Protein AF-A0A1H7RZ64-F1 (afdb_monomer)

Sequence (216 aa):
MFDKVKSILGKRRPLNAMDYVRNHNLENCPFTKALFLRTAFLIDSSAVETEIQLPSFEGTQIKSFAETAAITVAFGITELSGRAIEQTIVYLPDAPVRSHFTLVGAYSLFVAAILTGHLRDDGINCDFNRIGREVAGQPFLVKPIDERVQYATAVLNTFKRLTETNHPKLVEWQGSLAKLVPAYVMQWTNQDQTLADLDMSQVFGSLLRSILKVSN

pLDDT: mean 77.56, std 18.98, range [25.47, 97.31]

Radius of gyration: 17.3 Å; Cα contacts (8 Å, |Δi|>4): 221; chains: 1; bounding box: 45×42×48 Å

Mean predicted aligned error: 8.72 Å

Secondary structure (DSSP, 8-state):
-HHHHHHHHTTS--HHHHHHHHHTTGGG-HHHHHHHHHHHHHHHHHTTT----PPP-SS--HHHHHHHHHHHHHHHHHHHHHHHTT------TTSPPPHHHHHHHHHHHHHHHHHHHHHHHTT----HHHHHHHHHHGGGTTS-HHHHHHHHHHHHHHHHHHHS---HHHHHHHHHHHHHHHHHHHGGG-S-HHHHT---HHHHHHHHHHHHHHT-

Nearest PDB structures (foldseek):
  8xma-assembly1_B  TM=1.923E-01  e=6.131E+00  Homo sapiens

Foldseek 3Di:
DVVVVVVVVVPDDLCLLVVVCVVPVCVLQLLLNLLSVVLSVLVVVCVVPDPDDDDDSPPDDSQVSLLSSLLSLLVVLLCLLCVLQVNRLQDDQPDDDDPLNLVSLLSSLLLSVLSQVSCVVSVRNYDSVVSLLSSLLVSPVSYDPVVSVVSSVSSVVVNVVLVPDPDPLSVVLSVVSNVLSSLVSSLSVDPDVVSVPDDCSNVSNVSSVSSSVVVD

Solvent-accessible surface area (backbone atoms only — not comparable to full-atom values): 11955 Å² total; per-residue (Å²): 117,71,65,58,55,56,56,51,66,72,70,63,76,62,59,66,50,57,48,46,46,67,74,62,70,39,82,84,17,63,62,54,47,18,37,44,53,50,28,47,51,54,49,63,60,40,64,76,77,43,94,73,86,70,83,78,81,78,88,64,54,69,48,62,51,51,41,51,27,36,39,51,44,18,48,49,53,44,47,39,16,22,54,60,63,77,42,63,58,77,58,57,68,86,56,83,85,54,78,65,54,30,51,53,28,21,52,26,44,54,46,31,50,48,47,50,52,53,29,39,75,51,69,42,80,56,63,61,72,62,40,46,56,52,45,27,28,57,67,37,68,70,41,58,70,71,58,23,52,52,49,21,50,49,7,51,54,44,32,52,56,62,72,72,51,84,51,66,72,58,50,52,47,54,58,48,48,64,52,47,54,56,49,62,35,42,25,79,68,47,86,51,64,71,63,46,67,54,77,55,39,59,57,46,9,53,52,51,54,53,54,59,60,76,76,108

Structure (mmCIF, N/CA/C/O backbone):
data_AF-A0A1H7RZ64-F1
#
_entry.id   AF-A0A1H7RZ64-F1
#
loop_
_atom_site.group_PDB
_atom_site.id
_atom_site.type_symbol
_atom_site.label_atom_id
_atom_site.label_alt_id
_atom_site.label_comp_id
_atom_site.label_asym_id
_atom_site.label_entity_id
_atom_site.label_seq_id
_atom_site.pdbx_PDB_ins_code
_atom_site.Cartn_x
_atom_site.Cartn_y
_atom_site.Cartn_z
_atom_site.occupancy
_atom_site.B_iso_or_equiv
_atom_site.auth_seq_id
_atom_site.auth_comp_id
_atom_site.auth_asym_id
_atom_site.auth_atom_id
_atom_site.pdbx_PDB_model_num
ATOM 1 N N . MET A 1 1 ? -23.264 -23.948 2.306 1.00 32.19 1 MET A N 1
ATOM 2 C CA . MET A 1 1 ? -21.829 -23.814 1.938 1.00 32.19 1 MET A CA 1
ATOM 3 C C . MET A 1 1 ? -21.199 -22.571 2.577 1.00 32.19 1 MET A C 1
ATOM 5 O O . MET A 1 1 ? -20.078 -22.673 3.054 1.00 32.19 1 MET A O 1
ATOM 9 N N . PHE A 1 2 ? -21.945 -21.465 2.720 1.00 25.47 2 PHE A N 1
ATOM 10 C CA . PHE A 1 2 ? -21.545 -20.272 3.489 1.00 25.47 2 PHE A CA 1
ATOM 11 C C . PHE A 1 2 ? -21.407 -20.492 5.014 1.00 25.47 2 PHE A C 1
ATOM 13 O O . PHE A 1 2 ? -20.543 -19.883 5.642 1.00 25.47 2 PHE A O 1
ATOM 20 N N . ASP A 1 3 ? -22.145 -21.437 5.607 1.00 27.20 3 ASP A N 1
ATOM 21 C CA . ASP A 1 3 ? -22.030 -21.733 7.050 1.00 27.20 3 ASP A CA 1
ATOM 22 C C . ASP A 1 3 ? -20.722 -22.435 7.445 1.00 27.20 3 ASP A C 1
ATOM 24 O O . ASP A 1 3 ? -20.264 -22.310 8.580 1.00 27.20 3 ASP A O 1
ATOM 28 N N . LYS A 1 4 ? -20.059 -23.116 6.498 1.00 28.00 4 LYS A N 1
ATOM 29 C CA . LYS A 1 4 ? -18.734 -23.718 6.729 1.00 28.00 4 LYS A CA 1
ATOM 30 C C . LYS A 1 4 ? -17.623 -22.667 6.772 1.00 28.00 4 LYS A C 1
ATOM 32 O O . LYS A 1 4 ? -16.657 -22.853 7.504 1.00 28.00 4 LYS A O 1
ATOM 37 N N . VAL A 1 5 ? -17.774 -21.550 6.056 1.00 32.41 5 VAL A N 1
ATOM 38 C CA . VAL A 1 5 ? -16.810 -20.437 6.098 1.00 32.41 5 VAL A CA 1
ATOM 39 C C . VAL A 1 5 ? -16.928 -19.698 7.435 1.00 32.41 5 VAL A C 1
ATOM 41 O O . VAL A 1 5 ? -15.920 -19.504 8.110 1.00 32.41 5 VAL A O 1
ATOM 44 N N . LYS A 1 6 ? -18.153 -19.429 7.916 1.00 30.52 6 LYS A N 1
ATOM 45 C CA . LYS A 1 6 ? -18.379 -18.881 9.270 1.00 30.52 6 LYS A CA 1
ATOM 46 C C . LYS A 1 6 ? -17.892 -19.814 10.390 1.00 30.52 6 LYS A C 1
ATOM 48 O O . LYS A 1 6 ? -17.342 -19.329 11.375 1.00 30.52 6 LYS A O 1
ATOM 53 N N . SER A 1 7 ? -18.019 -21.141 10.251 1.00 31.31 7 SER A N 1
ATOM 54 C CA . SER A 1 7 ? -17.545 -22.078 11.287 1.00 31.31 7 SER A CA 1
ATOM 55 C C . SER A 1 7 ? -16.021 -22.246 11.328 1.00 31.31 7 SER A C 1
ATOM 57 O O . SER A 1 7 ? -15.483 -22.614 12.371 1.00 31.31 7 SER A O 1
ATOM 59 N N . ILE A 1 8 ? -15.326 -22.003 10.210 1.00 33.12 8 ILE A N 1
ATOM 60 C CA . ILE A 1 8 ? -13.855 -22.013 10.144 1.00 33.12 8 ILE A CA 1
ATOM 61 C C . ILE A 1 8 ? -13.292 -20.691 10.693 1.00 33.12 8 ILE A C 1
ATOM 63 O O . ILE A 1 8 ? -12.366 -20.722 11.504 1.00 33.12 8 ILE A O 1
ATOM 67 N N . LEU A 1 9 ? -13.925 -19.555 10.375 1.00 35.75 9 LEU A N 1
ATOM 68 C CA . LEU A 1 9 ? -13.594 -18.241 10.950 1.00 35.75 9 LEU A CA 1
ATOM 69 C C . LEU A 1 9 ? -13.869 -18.162 12.465 1.00 35.75 9 LEU A C 1
ATOM 71 O O . LEU A 1 9 ? -13.202 -17.425 13.181 1.00 35.75 9 LEU A O 1
ATOM 75 N N . GLY A 1 10 ? -14.796 -18.974 12.986 1.00 29.33 10 GLY A N 1
ATOM 76 C CA . GLY A 1 10 ? -15.071 -19.082 14.422 1.00 29.33 10 GLY A CA 1
ATOM 77 C C . GLY A 1 10 ? -14.046 -19.882 15.242 1.00 29.33 10 GLY A C 1
ATOM 78 O O . GLY A 1 10 ? -14.200 -19.967 16.461 1.00 29.33 10 GLY A O 1
ATOM 79 N N . LYS A 1 11 ? -13.026 -20.504 14.624 1.00 34.47 11 LYS A N 1
ATOM 80 C CA . LYS A 1 11 ? -12.118 -21.441 15.326 1.00 34.47 11 LYS A CA 1
ATOM 81 C C . LYS A 1 11 ? -10.618 -21.232 15.125 1.00 34.47 11 LYS A C 1
ATOM 83 O O . LYS A 1 11 ? -9.842 -21.924 15.780 1.00 34.47 11 LYS A O 1
ATOM 88 N N . ARG A 1 12 ? -10.179 -20.277 14.309 1.00 36.62 12 ARG A N 1
ATOM 89 C CA . ARG A 1 12 ? -8.766 -19.872 14.259 1.00 36.62 12 ARG A CA 1
ATOM 90 C C . ARG A 1 12 ? -8.688 -18.410 14.646 1.00 36.62 12 ARG A C 1
ATOM 92 O O . ARG A 1 12 ? -9.029 -17.530 13.871 1.00 36.62 12 ARG A O 1
ATOM 99 N N . ARG A 1 13 ? -8.383 -18.178 15.922 1.00 38.31 13 ARG A N 1
ATOM 100 C CA . ARG A 1 13 ? -8.272 -16.827 16.458 1.00 38.31 13 ARG A CA 1
ATOM 101 C C . ARG A 1 13 ? -6.983 -16.190 15.926 1.00 38.31 13 ARG A C 1
ATO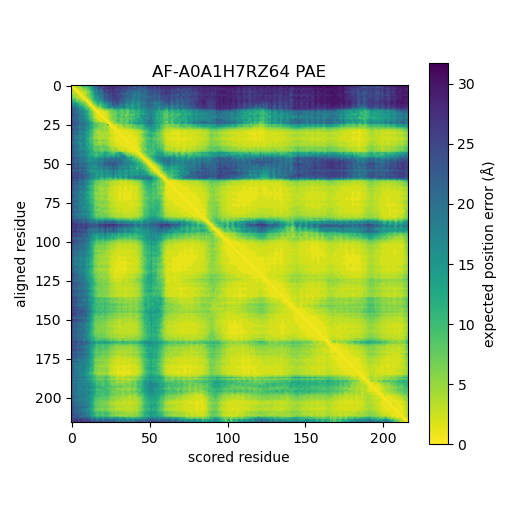M 103 O O . ARG A 1 13 ? -5.931 -16.805 16.111 1.00 38.31 13 ARG A O 1
ATOM 110 N N . PRO A 1 14 ? -7.023 -14.937 15.455 1.00 44.62 14 PRO A N 1
ATOM 111 C CA . PRO A 1 14 ? -5.853 -14.073 15.450 1.00 44.62 14 PRO A CA 1
ATOM 112 C C . PRO A 1 14 ? -5.592 -13.663 16.908 1.00 44.62 14 PRO A C 1
ATOM 114 O O . PRO A 1 14 ? -5.923 -12.554 17.325 1.00 44.62 14 PRO A O 1
ATOM 117 N N . LEU A 1 15 ? -5.119 -14.606 17.735 1.00 45.75 15 LEU A N 1
ATOM 118 C CA . LEU A 1 15 ? -4.911 -14.373 19.171 1.00 45.75 15 LEU A CA 1
ATOM 119 C C . LEU A 1 15 ? -3.934 -13.208 19.382 1.00 45.75 15 LEU A C 1
ATOM 121 O O . LEU A 1 15 ? -4.185 -12.365 20.224 1.00 45.75 15 LEU A O 1
ATOM 125 N N . ASN A 1 16 ? -2.906 -13.045 18.546 1.00 54.25 16 ASN A N 1
ATOM 126 C CA . ASN A 1 16 ? -1.933 -11.966 18.736 1.00 54.25 16 ASN A CA 1
ATOM 127 C C . ASN A 1 16 ? -2.496 -10.553 18.478 1.00 54.25 16 ASN A C 1
ATOM 129 O O . ASN A 1 16 ? -2.332 -9.691 19.329 1.00 54.25 16 ASN A O 1
ATOM 133 N N . ALA A 1 17 ? -3.184 -10.289 17.364 1.00 52.12 17 ALA A N 1
ATOM 134 C CA . ALA A 1 17 ? -3.597 -8.938 16.986 1.00 52.12 17 ALA A CA 1
ATOM 135 C C . ALA A 1 17 ? -4.836 -8.477 17.758 1.00 52.12 17 ALA A C 1
ATOM 137 O O . ALA A 1 17 ? -4.892 -7.329 18.191 1.00 52.12 17 ALA A O 1
ATOM 138 N N . MET A 1 18 ? -5.813 -9.364 17.983 1.00 56.28 18 MET A N 1
ATOM 139 C CA . MET A 1 18 ? -6.989 -9.039 18.800 1.00 56.28 18 MET A CA 1
ATOM 140 C C . MET A 1 18 ? -6.622 -8.834 20.269 1.00 56.28 18 MET A C 1
ATOM 142 O O . MET A 1 18 ? -7.151 -7.914 20.896 1.00 56.28 18 MET A O 1
ATOM 146 N N . ASP A 1 19 ? -5.711 -9.645 20.813 1.00 57.34 19 ASP A N 1
ATOM 147 C CA . ASP A 1 19 ? -5.241 -9.446 22.182 1.00 57.34 19 ASP A CA 1
ATOM 148 C C . ASP A 1 19 ? -4.329 -8.214 22.264 1.00 57.34 19 ASP A C 1
ATOM 150 O O . ASP A 1 19 ? -4.451 -7.444 23.209 1.00 57.34 19 ASP A O 1
ATOM 154 N N . TYR A 1 20 ? -3.518 -7.914 21.240 1.00 60.34 20 TYR A N 1
ATOM 155 C CA . TYR A 1 20 ? -2.751 -6.663 21.175 1.00 60.34 20 TYR A CA 1
ATOM 156 C C . TYR A 1 20 ? -3.661 -5.426 21.143 1.00 60.34 20 TYR A C 1
ATOM 158 O O . TYR A 1 20 ? -3.429 -4.489 21.904 1.00 60.34 20 TYR A O 1
ATOM 166 N N . VAL A 1 21 ? -4.728 -5.442 20.332 1.00 59.28 21 VAL A N 1
ATOM 167 C CA . VAL A 1 21 ? -5.752 -4.379 20.274 1.00 59.28 21 VAL A CA 1
ATOM 168 C C . VAL A 1 21 ? -6.399 -4.166 21.644 1.00 59.28 21 VAL A C 1
ATOM 170 O O . VAL A 1 21 ? -6.568 -3.022 22.064 1.00 59.28 21 VAL A O 1
ATOM 173 N N . ARG A 1 22 ? -6.740 -5.253 22.351 1.00 60.47 22 ARG A N 1
ATOM 174 C CA . ARG A 1 22 ? -7.308 -5.195 23.710 1.00 60.47 22 ARG A CA 1
ATOM 175 C C . ARG A 1 22 ? -6.301 -4.685 24.742 1.00 60.47 22 ARG A C 1
ATOM 177 O O . ARG A 1 22 ? -6.680 -3.924 25.623 1.00 60.47 22 ARG A O 1
ATOM 184 N N . ASN A 1 23 ? -5.031 -5.060 24.609 1.00 61.25 23 ASN A N 1
ATOM 185 C CA . ASN A 1 23 ? -3.975 -4.727 25.566 1.00 61.25 23 ASN A CA 1
ATOM 186 C C . ASN A 1 23 ? -3.410 -3.302 25.399 1.00 61.25 23 ASN A C 1
ATOM 188 O O . ASN A 1 23 ? -2.768 -2.809 26.320 1.00 61.25 23 ASN A O 1
ATOM 192 N N . HIS A 1 24 ? -3.641 -2.632 24.261 1.00 64.69 24 HIS A N 1
ATOM 193 C CA . HIS A 1 24 ? -3.055 -1.315 23.944 1.00 64.69 24 HIS A CA 1
ATOM 194 C C . HIS A 1 24 ? -4.067 -0.156 23.882 1.00 64.69 24 HIS A C 1
ATOM 196 O O . HIS A 1 24 ? -3.735 0.908 23.368 1.00 64.69 24 HIS A O 1
ATOM 202 N N . ASN A 1 25 ? -5.283 -0.335 24.415 1.00 64.12 25 ASN A N 1
ATOM 203 C CA . ASN A 1 25 ? -6.321 0.704 24.516 1.00 64.12 25 ASN A CA 1
ATOM 204 C C . ASN A 1 25 ? -6.552 1.500 23.207 1.00 64.12 25 ASN A C 1
ATOM 206 O O . ASN A 1 25 ? -6.596 2.729 23.199 1.00 64.12 25 ASN A O 1
ATOM 210 N N . LEU A 1 26 ? -6.701 0.792 22.080 1.00 73.50 26 LEU A N 1
ATOM 211 C CA . LEU A 1 26 ? -6.914 1.387 20.748 1.00 73.50 26 LEU A CA 1
ATOM 212 C C . LEU A 1 26 ? -8.357 1.872 20.512 1.00 73.50 26 LEU A C 1
ATOM 214 O O . LEU A 1 26 ? -8.788 1.999 19.368 1.00 73.50 26 LEU A O 1
ATOM 218 N N . GLU A 1 27 ? -9.138 2.104 21.569 1.00 72.06 27 GLU A N 1
ATOM 219 C CA . GLU A 1 27 ? -10.543 2.525 21.456 1.00 72.06 27 GLU A CA 1
ATOM 220 C C . GLU A 1 27 ? -10.681 3.879 20.752 1.00 72.06 27 GLU A C 1
ATOM 222 O O . GLU A 1 27 ? -11.617 4.078 19.980 1.00 72.06 27 GLU A O 1
ATOM 227 N N . ASN A 1 28 ? -9.692 4.755 20.938 1.00 81.62 28 ASN A N 1
ATOM 228 C CA . ASN A 1 28 ? -9.619 6.068 20.299 1.00 81.62 28 ASN A CA 1
ATOM 229 C C . ASN A 1 28 ? -8.801 6.073 18.993 1.00 81.62 28 ASN A C 1
ATOM 231 O O . ASN A 1 28 ? -8.593 7.138 18.421 1.00 81.62 28 ASN A O 1
ATOM 235 N N . CYS A 1 29 ? -8.348 4.907 18.519 1.00 87.88 29 CYS A N 1
ATOM 236 C CA . CYS A 1 29 ? -7.536 4.756 17.305 1.00 87.88 29 CYS A CA 1
ATOM 237 C C . CYS A 1 29 ? -8.240 3.805 16.315 1.00 87.88 29 CYS A C 1
ATOM 239 O O . CYS A 1 29 ? -7.788 2.668 16.103 1.00 87.88 29 CYS A O 1
ATOM 241 N N . PRO A 1 30 ? -9.401 4.205 15.759 1.00 89.06 30 PRO A N 1
ATOM 242 C CA . PRO A 1 30 ? -10.248 3.314 14.972 1.00 89.06 30 PRO A CA 1
ATOM 243 C C . PRO A 1 30 ? -9.560 2.822 13.696 1.00 89.06 30 PRO A C 1
ATOM 245 O O . PRO A 1 30 ? -9.723 1.653 13.336 1.00 89.06 30 PRO A O 1
ATOM 248 N N . PHE A 1 31 ? -8.755 3.665 13.042 1.00 92.56 31 PHE A N 1
ATOM 249 C CA . PHE A 1 31 ? -8.042 3.279 11.829 1.00 92.56 31 PHE A CA 1
ATOM 250 C C . PHE A 1 31 ? -6.924 2.282 12.129 1.00 92.56 31 PHE A C 1
ATOM 252 O O . PHE A 1 31 ? -6.812 1.251 11.470 1.00 92.56 31 PHE A O 1
ATOM 259 N N . THR A 1 32 ? -6.131 2.547 13.163 1.00 90.62 32 THR A N 1
ATOM 260 C CA . THR A 1 32 ? -5.043 1.685 13.638 1.00 90.62 32 THR A CA 1
ATOM 261 C C . THR A 1 32 ? -5.585 0.313 14.009 1.00 90.62 32 THR A C 1
ATOM 263 O O . THR A 1 32 ? -5.058 -0.710 13.571 1.00 90.62 32 THR A O 1
ATOM 266 N N . LYS A 1 33 ? -6.702 0.277 14.745 1.00 86.94 33 LYS A N 1
ATOM 267 C CA . LYS A 1 33 ? -7.412 -0.961 15.063 1.00 86.94 33 LYS A CA 1
ATOM 268 C C . LYS A 1 33 ? -7.820 -1.706 13.791 1.00 86.94 33 LYS A C 1
ATOM 270 O O . LYS A 1 33 ? -7.501 -2.885 13.661 1.00 86.94 33 LYS A O 1
ATOM 275 N N . ALA A 1 34 ? -8.485 -1.041 12.848 1.00 88.88 34 ALA A N 1
ATOM 276 C CA . ALA A 1 34 ? -8.902 -1.663 11.592 1.00 88.88 34 ALA A CA 1
ATOM 277 C C . ALA A 1 34 ? -7.710 -2.199 10.780 1.00 88.88 34 ALA A C 1
ATOM 279 O O . ALA A 1 34 ? -7.756 -3.321 10.272 1.00 88.88 34 ALA A O 1
ATOM 280 N N . LEU A 1 35 ? -6.608 -1.447 10.729 1.00 90.88 35 LEU A N 1
ATOM 281 C CA . LEU A 1 35 ? -5.373 -1.833 10.053 1.00 90.88 35 LEU A CA 1
ATOM 282 C C . LEU A 1 35 ? -4.754 -3.092 10.667 1.00 90.88 35 LEU A C 1
ATOM 284 O O . LEU A 1 35 ? -4.319 -3.986 9.938 1.00 90.88 35 LEU A O 1
ATOM 288 N N . PHE A 1 36 ? -4.732 -3.188 11.997 1.00 86.88 36 PHE A N 1
ATOM 289 C CA . PHE A 1 36 ? -4.165 -4.336 12.708 1.00 86.88 36 PHE A CA 1
ATOM 290 C C . PHE A 1 36 ? -4.979 -5.601 12.439 1.00 86.88 36 PHE A C 1
ATOM 292 O O . PHE A 1 36 ? -4.414 -6.656 12.153 1.00 86.88 36 PHE A O 1
ATOM 299 N N . LEU A 1 37 ? -6.308 -5.482 12.456 1.00 81.94 37 LEU A N 1
ATOM 300 C CA . LEU A 1 37 ? -7.200 -6.590 12.129 1.00 81.94 37 LEU A CA 1
ATOM 301 C C . LEU A 1 37 ? -7.046 -7.026 10.669 1.00 81.94 37 LEU A C 1
ATOM 303 O O . LEU A 1 37 ? -6.923 -8.219 10.394 1.00 81.94 37 LEU A O 1
ATOM 307 N N . ARG A 1 38 ? -6.963 -6.066 9.740 1.00 84.12 38 ARG A N 1
ATOM 308 C CA . ARG A 1 38 ? -6.738 -6.353 8.317 1.00 84.12 38 ARG A CA 1
ATOM 309 C C . ARG A 1 38 ? -5.409 -7.069 8.089 1.00 84.12 38 ARG A C 1
ATOM 311 O O . ARG A 1 38 ? -5.345 -8.011 7.306 1.00 84.12 38 ARG A O 1
ATOM 318 N N . THR A 1 39 ? -4.365 -6.635 8.788 1.00 83.19 39 THR A N 1
ATOM 319 C CA . THR A 1 39 ? -3.034 -7.247 8.730 1.00 83.19 39 THR A CA 1
ATOM 320 C C . THR A 1 39 ? -3.086 -8.704 9.178 1.00 83.19 39 THR A C 1
ATOM 322 O O . THR A 1 39 ? -2.584 -9.568 8.467 1.00 83.19 39 THR A O 1
ATOM 325 N N . ALA A 1 40 ? -3.746 -8.989 10.305 1.00 75.38 40 ALA A N 1
ATOM 326 C CA . ALA A 1 40 ? -3.895 -10.351 10.816 1.00 75.38 40 ALA A CA 1
ATOM 327 C C . ALA A 1 40 ? -4.611 -11.278 9.820 1.00 75.38 40 ALA A C 1
ATOM 329 O O . ALA A 1 40 ? -4.184 -12.409 9.614 1.00 75.38 40 ALA A O 1
ATOM 330 N N . PHE A 1 41 ? -5.647 -10.785 9.140 1.00 73.81 41 PHE A N 1
ATOM 331 C CA . PHE A 1 41 ? -6.343 -11.565 8.117 1.00 73.81 41 PHE A CA 1
ATOM 332 C C . PHE A 1 41 ? -5.489 -11.876 6.894 1.00 73.81 41 PHE A C 1
ATOM 334 O O . PHE A 1 41 ? -5.486 -13.008 6.419 1.00 73.81 41 PHE A O 1
ATOM 341 N N . LEU A 1 42 ? -4.773 -10.871 6.377 1.00 73.31 42 LEU A N 1
ATOM 342 C CA . LEU A 1 42 ? -3.891 -11.059 5.225 1.00 73.31 42 LEU A CA 1
ATOM 343 C C . LEU A 1 42 ? -2.818 -12.107 5.537 1.00 73.31 42 LEU A C 1
ATOM 345 O O . LEU A 1 42 ? -2.572 -12.990 4.721 1.00 73.31 42 LEU A O 1
ATOM 349 N N . ILE A 1 43 ? -2.265 -12.057 6.747 1.00 67.62 43 ILE A N 1
ATOM 350 C CA . ILE A 1 43 ? -1.319 -13.038 7.281 1.00 67.62 43 ILE A CA 1
ATOM 351 C C . ILE A 1 43 ? -1.924 -14.446 7.341 1.00 67.62 43 ILE A C 1
ATOM 353 O O . ILE A 1 43 ? -1.326 -15.394 6.836 1.00 67.62 43 ILE A O 1
ATOM 357 N N . ASP A 1 44 ? -3.116 -14.593 7.923 1.00 62.41 44 ASP A N 1
ATOM 358 C CA . ASP A 1 44 ? -3.773 -15.899 8.035 1.00 62.41 44 ASP A CA 1
ATOM 359 C C . ASP A 1 44 ? -4.108 -16.482 6.654 1.00 62.41 44 ASP A C 1
ATOM 361 O O . ASP A 1 44 ? -4.052 -17.698 6.464 1.00 62.41 44 ASP A O 1
ATOM 365 N N . SER A 1 45 ? -4.430 -15.625 5.677 1.00 56.78 45 SER A N 1
ATOM 366 C CA . SER A 1 45 ? -4.691 -16.042 4.298 1.00 56.78 45 SER A CA 1
ATOM 367 C C . SER A 1 45 ? -3.422 -16.431 3.532 1.00 56.78 45 SER A C 1
ATOM 369 O O . SER A 1 45 ? -3.454 -17.396 2.773 1.00 56.78 45 SER A O 1
ATOM 371 N N . SER A 1 46 ? -2.295 -15.743 3.757 1.00 54.09 46 SER A N 1
ATOM 372 C CA . SER A 1 46 ? -1.033 -16.011 3.056 1.00 54.09 46 SER A CA 1
ATOM 373 C C . SER A 1 46 ? -0.264 -17.195 3.636 1.00 54.09 46 SER A C 1
ATOM 375 O O . SER A 1 46 ? 0.366 -17.919 2.872 1.00 54.09 46 SER A O 1
ATOM 377 N N . ALA A 1 47 ? -0.381 -17.470 4.941 1.00 49.22 47 ALA A N 1
ATOM 378 C CA . ALA A 1 47 ? 0.196 -18.655 5.585 1.00 49.22 47 ALA A CA 1
ATOM 379 C C . ALA A 1 47 ? -0.374 -19.983 5.043 1.00 49.22 47 ALA A C 1
ATOM 381 O O . ALA A 1 47 ? 0.215 -21.044 5.244 1.00 49.22 47 ALA A O 1
ATOM 382 N N . VAL A 1 48 ? -1.518 -19.936 4.349 1.00 41.22 48 VAL A N 1
ATOM 383 C CA . VAL A 1 48 ? -2.091 -21.082 3.626 1.00 41.22 48 VAL A CA 1
ATOM 384 C C . VAL A 1 48 ? -1.435 -21.275 2.248 1.00 41.22 48 VAL A C 1
ATOM 386 O O . VAL A 1 48 ? -1.470 -22.383 1.720 1.00 41.22 48 VAL A O 1
ATOM 389 N N . GLU A 1 49 ? -0.804 -20.241 1.679 1.00 37.25 49 GLU A N 1
ATOM 390 C CA . GLU A 1 49 ? -0.252 -20.249 0.313 1.00 37.25 49 GLU A CA 1
ATOM 391 C C . GLU A 1 49 ? 1.288 -20.147 0.253 1.00 37.25 49 GLU A C 1
ATOM 393 O O . GLU A 1 49 ? 1.881 -20.635 -0.705 1.00 37.25 49 GLU A O 1
ATOM 398 N N . THR A 1 50 ? 1.965 -19.572 1.257 1.00 35.59 50 THR A N 1
ATOM 399 C CA . THR A 1 50 ? 3.436 -19.424 1.305 1.00 35.59 50 THR A CA 1
ATOM 400 C C . THR A 1 50 ? 3.956 -19.306 2.745 1.00 35.59 50 THR A C 1
ATOM 402 O O . THR A 1 50 ? 3.353 -18.629 3.575 1.00 35.59 50 THR A O 1
ATOM 405 N N . GLU A 1 51 ? 5.105 -19.927 3.047 1.00 32.81 51 GLU A N 1
ATOM 406 C CA . GLU A 1 51 ? 5.835 -19.782 4.323 1.00 32.81 51 GLU A CA 1
ATOM 407 C C . GLU A 1 51 ? 6.473 -18.383 4.451 1.00 32.81 51 GLU A C 1
ATOM 409 O O . GLU A 1 51 ? 7.693 -18.218 4.458 1.00 32.81 51 GLU A O 1
ATOM 414 N N . ILE A 1 52 ? 5.657 -17.335 4.529 1.00 37.25 52 ILE A N 1
ATOM 415 C CA . ILE A 1 52 ? 6.145 -15.994 4.850 1.00 37.25 52 ILE A CA 1
ATOM 416 C C . ILE A 1 52 ? 6.406 -15.955 6.360 1.00 37.25 52 ILE A C 1
ATOM 418 O O . ILE A 1 52 ? 5.474 -15.921 7.163 1.00 37.25 52 ILE A O 1
ATOM 422 N N . GLN A 1 53 ? 7.683 -15.975 6.760 1.00 34.97 53 GLN A N 1
ATOM 423 C CA . GLN A 1 53 ? 8.071 -15.734 8.151 1.00 34.97 53 GLN A CA 1
ATOM 424 C C . GLN A 1 53 ? 7.708 -14.302 8.542 1.00 34.97 53 GLN A C 1
ATOM 426 O O . GLN A 1 53 ? 8.255 -13.332 8.018 1.00 34.97 53 GLN A O 1
ATOM 431 N N . LEU A 1 54 ? 6.783 -14.183 9.487 1.00 42.41 54 LEU A N 1
ATOM 432 C CA . LEU A 1 54 ? 6.375 -12.908 10.053 1.00 42.41 54 LEU A CA 1
ATOM 433 C C . LEU A 1 54 ? 7.151 -12.627 11.338 1.00 42.41 54 LEU A C 1
ATOM 435 O O . LEU A 1 54 ? 7.494 -13.561 12.069 1.00 42.41 54 LEU A O 1
ATOM 439 N N . PRO A 1 55 ? 7.417 -11.347 11.642 1.00 41.41 55 PRO A N 1
ATOM 440 C CA . PRO A 1 55 ? 8.029 -10.979 12.906 1.00 41.41 55 PRO A CA 1
ATOM 441 C C . PRO A 1 55 ? 7.138 -11.415 14.078 1.00 41.41 55 PRO A C 1
ATOM 443 O O . PRO A 1 55 ? 5.923 -11.223 14.062 1.00 41.41 55 PRO A O 1
ATOM 446 N N . SER A 1 56 ? 7.766 -12.003 15.100 1.00 41.44 56 SER A N 1
ATOM 447 C CA . SER A 1 56 ? 7.115 -12.337 16.369 1.00 41.44 56 SER A CA 1
ATOM 448 C C . SER A 1 56 ? 6.515 -11.082 17.014 1.00 41.44 56 SER A C 1
ATOM 450 O O . SER A 1 56 ? 7.153 -10.031 17.082 1.00 41.44 56 SER A O 1
ATOM 452 N N . PHE A 1 57 ? 5.278 -11.216 17.491 1.00 50.34 57 PHE A N 1
ATOM 453 C CA . PHE A 1 57 ? 4.451 -10.141 18.047 1.00 50.34 57 PHE A CA 1
ATOM 454 C C . PHE A 1 57 ? 4.691 -9.877 19.542 1.00 50.34 57 PHE A C 1
ATOM 456 O O . PHE A 1 57 ? 4.036 -9.019 20.136 1.00 50.34 57 PHE A O 1
ATOM 463 N N . GLU A 1 58 ? 5.605 -10.610 20.177 1.00 44.72 58 GLU A N 1
ATOM 464 C CA . GLU A 1 58 ? 5.910 -10.436 21.595 1.00 44.72 58 GLU A CA 1
ATOM 465 C C . GLU A 1 58 ? 6.879 -9.261 21.807 1.00 44.72 58 GLU A C 1
ATOM 467 O O . GLU A 1 58 ? 7.993 -9.243 21.289 1.00 44.72 58 GLU A O 1
ATOM 472 N N . GLY A 1 59 ? 6.449 -8.257 22.580 1.00 48.53 59 GLY A N 1
ATOM 473 C CA . GLY A 1 59 ? 7.313 -7.168 23.059 1.00 48.53 59 GLY A CA 1
ATOM 474 C C . GLY A 1 59 ? 7.549 -6.001 22.092 1.00 48.53 59 GLY A C 1
ATOM 475 O O . GLY A 1 59 ? 8.347 -5.114 22.397 1.00 48.53 59 GLY A O 1
ATOM 476 N N . THR A 1 60 ? 6.870 -5.946 20.943 1.00 57.03 60 THR A N 1
ATOM 477 C CA . THR A 1 60 ? 7.027 -4.842 19.983 1.00 57.03 60 THR A CA 1
ATOM 478 C C . THR A 1 60 ? 6.218 -3.609 20.399 1.00 57.03 60 THR A C 1
ATOM 480 O O . THR A 1 60 ? 5.028 -3.697 20.701 1.00 57.03 60 THR A O 1
ATOM 483 N N . GLN A 1 61 ? 6.854 -2.431 20.383 1.00 76.44 61 GLN A N 1
ATOM 484 C CA . GLN A 1 61 ? 6.173 -1.144 20.577 1.00 76.44 61 GLN A CA 1
ATOM 485 C C . GLN A 1 61 ? 5.099 -0.939 19.493 1.00 76.44 61 GLN A C 1
ATOM 487 O O . GLN A 1 61 ? 5.343 -1.257 18.327 1.00 76.44 61 GLN A O 1
ATOM 492 N N . ILE A 1 62 ? 3.959 -0.336 19.857 1.00 81.75 62 ILE A N 1
ATOM 493 C CA . ILE A 1 62 ? 2.804 -0.065 18.971 1.00 81.75 62 ILE A CA 1
ATOM 494 C C . ILE A 1 62 ? 3.199 0.529 17.618 1.00 81.75 62 ILE A C 1
ATOM 496 O O . ILE A 1 62 ? 2.663 0.146 16.582 1.00 81.75 62 ILE A O 1
ATOM 500 N N . LYS A 1 63 ? 4.201 1.411 17.619 1.00 86.25 63 LYS A N 1
ATOM 501 C CA . LYS A 1 63 ? 4.770 2.014 16.416 1.00 86.25 63 LYS A CA 1
ATOM 502 C C . LYS A 1 63 ? 5.349 0.970 15.461 1.00 86.25 63 LYS A C 1
ATOM 504 O O . LYS A 1 63 ? 5.030 0.989 14.281 1.00 86.25 63 LYS A O 1
ATOM 509 N N . SER A 1 64 ? 6.182 0.056 15.957 1.00 83.31 64 SER A N 1
ATOM 510 C CA . SER A 1 64 ? 6.790 -0.969 15.105 1.00 83.31 64 SER A CA 1
ATOM 511 C C . SER A 1 64 ? 5.737 -1.924 14.554 1.00 83.31 64 SER A C 1
ATOM 513 O O . SER A 1 64 ? 5.859 -2.358 13.414 1.00 83.31 64 SER A O 1
ATOM 515 N N . PHE A 1 65 ? 4.700 -2.231 15.339 1.00 82.81 65 PHE A N 1
ATOM 516 C CA . PHE A 1 65 ? 3.578 -3.027 14.849 1.00 82.81 65 PHE A CA 1
ATOM 517 C C . PHE A 1 65 ? 2.830 -2.283 13.738 1.00 82.81 65 PHE A C 1
ATOM 519 O O . PHE A 1 65 ? 2.562 -2.859 12.687 1.00 82.81 65 PHE A O 1
ATOM 526 N N . ALA A 1 66 ? 2.523 -1.000 13.937 1.00 89.00 66 ALA A N 1
ATOM 527 C CA . ALA A 1 66 ? 1.842 -0.179 12.942 1.00 89.00 66 ALA A CA 1
ATOM 528 C C . ALA A 1 66 ? 2.646 -0.032 11.643 1.00 89.00 66 ALA A C 1
ATOM 530 O O . ALA A 1 66 ? 2.071 -0.099 10.559 1.00 89.00 66 ALA A O 1
ATOM 531 N N . GLU A 1 67 ? 3.972 0.083 11.738 1.00 90.19 67 GLU A N 1
ATOM 532 C CA . GLU A 1 67 ? 4.872 0.067 10.582 1.00 90.19 67 GLU A CA 1
ATOM 533 C C . GLU A 1 67 ? 4.769 -1.257 9.814 1.00 90.19 67 GLU A C 1
ATOM 535 O O . GLU A 1 67 ? 4.544 -1.247 8.604 1.00 90.19 67 GLU A O 1
ATOM 540 N N . THR A 1 68 ? 4.857 -2.398 10.505 1.00 86.81 68 THR A N 1
ATOM 541 C CA . THR A 1 68 ? 4.680 -3.721 9.886 1.00 86.81 68 THR A CA 1
ATOM 542 C C . THR A 1 68 ? 3.294 -3.874 9.260 1.00 86.81 68 THR A C 1
ATOM 544 O O . THR A 1 68 ? 3.184 -4.339 8.130 1.00 86.81 68 THR A O 1
ATOM 547 N N . ALA A 1 69 ? 2.242 -3.436 9.949 1.00 88.75 69 ALA A N 1
ATOM 548 C CA . ALA A 1 69 ? 0.871 -3.482 9.455 1.00 88.75 69 ALA A CA 1
ATOM 549 C C . ALA A 1 69 ? 0.693 -2.655 8.171 1.00 88.75 69 ALA A C 1
ATOM 551 O O . ALA A 1 69 ? 0.106 -3.130 7.198 1.00 88.75 69 ALA A O 1
ATOM 552 N N . ALA A 1 70 ? 1.264 -1.447 8.130 1.00 93.56 70 ALA A N 1
ATOM 553 C CA . ALA A 1 70 ? 1.244 -0.599 6.944 1.00 93.56 70 ALA A CA 1
ATOM 554 C C . ALA A 1 70 ? 1.981 -1.246 5.760 1.00 93.56 70 ALA A C 1
ATOM 556 O O . ALA A 1 70 ? 1.458 -1.236 4.646 1.00 93.56 70 ALA A O 1
ATOM 557 N N . ILE A 1 71 ? 3.153 -1.848 5.996 1.00 90.81 71 ILE A N 1
ATOM 558 C CA . ILE A 1 71 ? 3.916 -2.570 4.964 1.00 90.81 71 ILE A CA 1
ATOM 559 C C . ILE A 1 71 ? 3.092 -3.742 4.413 1.00 90.81 71 ILE A C 1
ATOM 561 O O . ILE A 1 71 ? 2.894 -3.839 3.200 1.00 90.81 71 ILE A O 1
ATOM 565 N N . THR A 1 72 ? 2.565 -4.597 5.294 1.00 87.31 72 THR A N 1
ATOM 566 C CA . THR A 1 72 ? 1.793 -5.792 4.919 1.00 87.31 72 THR A CA 1
ATOM 567 C C . THR A 1 72 ? 0.539 -5.435 4.130 1.00 87.31 72 THR A C 1
ATOM 569 O O . THR A 1 72 ? 0.255 -6.043 3.100 1.00 87.31 72 THR A O 1
ATOM 572 N N . VAL A 1 73 ? -0.217 -4.431 4.577 1.00 91.62 73 VAL A N 1
ATOM 573 C CA . VAL A 1 73 ? -1.460 -4.026 3.911 1.00 91.62 73 VAL A CA 1
ATOM 574 C C . VAL A 1 73 ? -1.175 -3.323 2.583 1.00 91.62 73 VAL A C 1
ATOM 576 O O . VAL A 1 73 ? -1.896 -3.563 1.615 1.00 91.62 73 VAL A O 1
ATOM 579 N N . ALA A 1 74 ? -0.113 -2.514 2.489 1.00 93.19 74 ALA A N 1
ATOM 580 C CA . ALA A 1 74 ? 0.300 -1.910 1.223 1.00 93.19 74 ALA A CA 1
ATOM 581 C C . ALA A 1 74 ? 0.693 -2.970 0.186 1.00 93.19 74 ALA A C 1
ATOM 583 O O . ALA A 1 74 ? 0.263 -2.893 -0.971 1.00 93.19 74 ALA A O 1
ATOM 584 N N . PHE A 1 75 ? 1.449 -3.986 0.606 1.00 88.31 75 PHE A N 1
ATOM 585 C CA . PHE A 1 75 ? 1.768 -5.129 -0.241 1.00 88.31 75 PHE A CA 1
ATOM 586 C C . PHE A 1 75 ? 0.503 -5.894 -0.648 1.00 88.31 75 PHE A C 1
ATOM 588 O O . PHE A 1 75 ? 0.279 -6.090 -1.838 1.00 88.31 75 PHE A O 1
ATOM 595 N N . GLY A 1 76 ? -0.377 -6.222 0.305 1.00 87.94 76 GLY A N 1
ATOM 596 C CA . GLY A 1 76 ? -1.618 -6.952 0.038 1.00 87.94 76 GLY A CA 1
ATOM 597 C C . GLY A 1 76 ? -2.559 -6.230 -0.932 1.00 87.94 76 GLY A C 1
ATOM 598 O O . GLY A 1 76 ? -3.084 -6.851 -1.850 1.00 87.94 76 GLY A O 1
ATOM 599 N N . ILE A 1 77 ? -2.742 -4.910 -0.797 1.00 91.62 77 ILE A N 1
ATOM 600 C CA . ILE A 1 77 ? -3.516 -4.114 -1.769 1.00 91.62 77 ILE A CA 1
ATOM 601 C C . ILE A 1 77 ? -2.867 -4.187 -3.151 1.00 91.62 77 ILE A C 1
ATOM 603 O O . ILE A 1 77 ? -3.561 -4.368 -4.146 1.00 91.62 77 ILE A O 1
ATOM 607 N N . THR A 1 78 ? -1.543 -4.055 -3.220 1.00 89.88 78 THR A N 1
ATOM 608 C CA . THR A 1 78 ? -0.807 -4.086 -4.488 1.00 89.88 78 THR A CA 1
ATOM 609 C C . THR A 1 78 ? -0.945 -5.446 -5.166 1.00 89.88 78 THR A C 1
ATOM 611 O O . THR A 1 78 ? -1.271 -5.506 -6.350 1.00 89.88 78 THR A O 1
ATOM 614 N N . GLU A 1 79 ? -0.781 -6.535 -4.416 1.00 86.12 79 GLU A N 1
ATOM 615 C CA . GLU A 1 79 ? -0.970 -7.898 -4.904 1.00 86.12 79 GLU A CA 1
ATOM 616 C C . GLU A 1 79 ? -2.397 -8.132 -5.413 1.00 86.12 79 GLU A C 1
ATOM 618 O O . GLU A 1 79 ? -2.573 -8.628 -6.528 1.00 86.12 79 GLU A O 1
ATOM 623 N N . LEU A 1 80 ? -3.411 -7.715 -4.647 1.00 87.88 80 LEU A N 1
ATOM 624 C CA . LEU A 1 80 ? -4.815 -7.783 -5.056 1.00 87.88 80 LEU A CA 1
ATOM 625 C C . LEU A 1 80 ? -5.060 -7.020 -6.364 1.00 87.88 80 LEU A C 1
ATOM 627 O O . LEU A 1 80 ? -5.692 -7.562 -7.272 1.00 87.88 80 LEU A O 1
ATOM 631 N N . SER A 1 81 ? -4.520 -5.802 -6.495 1.00 90.06 81 SER A N 1
ATOM 632 C CA . SER A 1 81 ? -4.603 -5.022 -7.735 1.00 90.06 81 SER A CA 1
ATOM 633 C C . SER A 1 81 ? -3.985 -5.760 -8.917 1.00 90.06 81 SER A C 1
ATOM 635 O O . SER A 1 81 ? -4.575 -5.788 -9.995 1.00 90.06 81 SER A O 1
ATOM 637 N N . GLY A 1 82 ? -2.790 -6.327 -8.725 1.00 86.44 82 GLY A N 1
ATOM 638 C CA . GLY A 1 82 ? -2.049 -7.043 -9.761 1.00 86.44 82 GLY A CA 1
ATOM 639 C C . GLY A 1 82 ? -2.788 -8.292 -10.229 1.00 86.44 82 GLY A C 1
ATOM 640 O O . GLY A 1 82 ? -3.026 -8.451 -11.428 1.00 86.44 82 GLY A O 1
ATOM 641 N N . ARG A 1 83 ? -3.240 -9.129 -9.283 1.00 85.12 83 ARG A N 1
ATOM 642 C CA . ARG A 1 83 ? -4.050 -10.327 -9.564 1.00 85.12 83 ARG A CA 1
ATOM 643 C C . ARG A 1 83 ? -5.312 -9.967 -10.362 1.00 85.12 83 ARG A C 1
ATOM 645 O O . ARG A 1 83 ? -5.592 -10.615 -11.366 1.00 85.12 83 ARG A O 1
ATOM 652 N N . ALA A 1 84 ? -6.017 -8.894 -9.993 1.00 87.06 84 ALA A N 1
ATOM 653 C CA . ALA A 1 84 ? -7.238 -8.450 -10.677 1.00 87.06 84 ALA A CA 1
ATOM 654 C C . ALA A 1 84 ? -7.030 -8.012 -12.142 1.00 87.06 84 ALA A C 1
ATOM 656 O O . ALA A 1 84 ? -7.987 -7.938 -12.912 1.00 87.06 84 ALA A O 1
ATOM 657 N N . ILE A 1 85 ? -5.796 -7.712 -12.551 1.00 85.81 85 ILE A N 1
ATOM 658 C CA . ILE A 1 85 ? -5.467 -7.354 -13.939 1.00 85.81 85 ILE A CA 1
ATOM 659 C C . ILE A 1 85 ? -4.562 -8.375 -14.622 1.00 85.81 85 ILE A C 1
ATOM 661 O O . ILE A 1 85 ? -3.972 -8.047 -15.652 1.00 85.81 85 ILE A O 1
ATOM 665 N N . GLU A 1 86 ? -4.449 -9.575 -14.049 1.00 81.75 86 GLU A N 1
ATOM 666 C CA . GLU A 1 86 ? -3.590 -10.660 -14.540 1.00 81.75 86 GLU A CA 1
ATOM 667 C C . GLU A 1 86 ? -2.114 -10.235 -14.668 1.00 81.75 86 GLU A C 1
ATOM 669 O O . GLU A 1 86 ? -1.352 -10.747 -15.484 1.00 81.75 86 GLU A O 1
ATOM 674 N N . GLN A 1 87 ? -1.699 -9.275 -13.839 1.00 72.25 87 GLN A N 1
ATOM 675 C CA . GLN A 1 87 ? -0.310 -8.869 -13.659 1.00 72.25 87 GLN A CA 1
ATOM 676 C C . GLN A 1 87 ? 0.154 -9.432 -12.320 1.00 72.25 87 GLN A C 1
ATOM 678 O O . GLN A 1 87 ? 0.162 -8.735 -11.305 1.00 72.25 87 GLN A O 1
ATOM 683 N N . THR A 1 88 ? 0.482 -10.724 -12.292 1.00 62.94 88 THR A N 1
ATOM 684 C CA . THR A 1 88 ? 1.002 -11.359 -11.080 1.00 62.94 88 THR A CA 1
ATOM 685 C C . THR A 1 88 ? 2.303 -10.664 -10.679 1.00 62.94 88 THR A C 1
ATOM 687 O O . THR A 1 88 ? 3.283 -10.681 -11.419 1.00 62.94 88 THR A O 1
ATOM 690 N N . ILE A 1 89 ? 2.304 -10.037 -9.501 1.00 62.97 89 ILE A N 1
ATOM 691 C CA . ILE A 1 89 ? 3.445 -9.273 -8.956 1.00 62.97 89 ILE A CA 1
ATOM 692 C C . ILE A 1 89 ? 4.554 -10.212 -8.445 1.00 62.97 89 ILE A C 1
ATOM 694 O O . ILE A 1 89 ? 5.646 -9.777 -8.095 1.00 62.97 89 ILE A O 1
ATOM 698 N N . VAL A 1 90 ? 4.306 -11.524 -8.464 1.00 54.56 90 VAL A N 1
ATOM 699 C CA . VAL A 1 90 ? 5.305 -12.559 -8.199 1.00 54.56 90 VAL A CA 1
ATOM 700 C C . VAL A 1 90 ? 6.222 -12.667 -9.416 1.00 54.56 90 VAL A C 1
ATOM 702 O O . VAL A 1 90 ? 5.949 -13.389 -10.376 1.00 54.56 90 VAL A O 1
ATOM 705 N N . TYR A 1 91 ? 7.297 -11.882 -9.404 1.00 56.97 91 TYR A N 1
ATOM 706 C CA . TYR A 1 91 ? 8.261 -11.866 -10.494 1.00 56.97 91 TYR A CA 1
ATOM 707 C C . TYR A 1 91 ? 9.111 -13.121 -10.460 1.00 56.97 91 TYR A C 1
ATOM 709 O O . TYR A 1 91 ? 9.791 -13.397 -9.483 1.00 56.97 91 TYR A O 1
ATOM 717 N N . LEU A 1 92 ? 9.081 -13.874 -11.552 1.00 53.81 92 LEU A N 1
ATOM 718 C CA . LEU A 1 92 ? 9.940 -15.032 -11.756 1.00 53.81 92 LEU A CA 1
ATOM 719 C C . LEU A 1 92 ? 11.408 -14.640 -11.476 1.00 53.81 92 LEU A C 1
ATOM 721 O O . LEU A 1 92 ? 11.860 -13.612 -12.001 1.00 53.81 92 LEU A O 1
ATOM 725 N N . PRO A 1 93 ? 12.156 -15.429 -10.681 1.00 60.28 93 PRO A N 1
ATOM 726 C CA . PRO A 1 93 ? 13.526 -15.100 -10.280 1.00 60.28 93 PRO A CA 1
ATOM 727 C C . PRO A 1 93 ? 14.431 -14.818 -11.485 1.00 60.28 93 PRO A C 1
ATOM 729 O O . PRO A 1 93 ? 15.262 -13.914 -11.423 1.00 60.28 93 PRO A O 1
ATOM 732 N N . ASP A 1 94 ? 14.162 -15.458 -12.624 1.00 66.25 94 ASP A N 1
ATOM 733 C CA . ASP A 1 94 ? 14.996 -15.380 -13.827 1.00 66.25 94 ASP A CA 1
ATOM 734 C C . ASP A 1 94 ? 14.479 -14.403 -14.902 1.00 66.25 94 ASP A C 1
ATOM 736 O O . ASP A 1 94 ? 15.122 -14.212 -15.933 1.00 66.25 94 ASP A O 1
ATOM 740 N N . ALA A 1 95 ? 13.324 -13.755 -14.699 1.00 67.56 95 ALA A N 1
ATOM 741 C CA . ALA A 1 95 ? 12.768 -12.829 -15.691 1.00 67.56 95 ALA A CA 1
ATOM 742 C C . ALA A 1 95 ? 13.276 -11.390 -15.481 1.00 67.56 95 ALA A C 1
ATOM 744 O O . ALA A 1 95 ? 13.302 -10.917 -14.340 1.00 67.56 95 ALA A O 1
ATOM 745 N N . PRO A 1 96 ? 13.624 -10.642 -16.545 1.00 70.12 96 PRO A N 1
ATOM 746 C CA . PRO A 1 96 ? 13.985 -9.236 -16.407 1.00 70.12 96 PRO A CA 1
ATOM 747 C C . PRO A 1 96 ? 12.797 -8.420 -15.880 1.00 70.12 96 PRO A C 1
ATOM 749 O O . PRO A 1 96 ? 11.652 -8.599 -16.311 1.00 70.12 96 PRO A O 1
ATOM 752 N N . VAL A 1 97 ? 13.074 -7.498 -14.956 1.00 72.56 97 VAL A N 1
ATOM 753 C CA . VAL A 1 97 ? 12.066 -6.580 -14.417 1.00 72.56 97 VAL A CA 1
ATOM 754 C C . VAL A 1 97 ? 11.639 -5.614 -15.519 1.00 72.56 97 VAL A C 1
ATOM 756 O O . VAL A 1 97 ? 12.440 -4.848 -16.051 1.00 72.56 97 VAL A O 1
ATOM 759 N N . ARG A 1 98 ? 10.355 -5.648 -15.878 1.00 78.38 98 ARG A N 1
ATOM 760 C CA . ARG A 1 98 ? 9.775 -4.740 -16.868 1.00 78.38 98 ARG A CA 1
ATOM 761 C C . ARG A 1 98 ? 9.597 -3.345 -16.269 1.00 78.38 98 ARG A C 1
ATOM 763 O O . ARG A 1 98 ? 9.340 -3.202 -15.076 1.00 78.38 98 ARG A O 1
ATOM 770 N N . SER A 1 99 ? 9.659 -2.312 -17.110 1.00 74.56 99 SER A N 1
ATOM 771 C CA . SER A 1 99 ? 9.530 -0.904 -16.693 1.00 74.56 99 SER A CA 1
ATOM 772 C C . SER A 1 99 ? 8.255 -0.615 -15.895 1.00 74.56 99 SER A C 1
ATOM 774 O O . SER A 1 99 ? 8.275 0.186 -14.969 1.00 74.56 99 SER A O 1
ATOM 776 N N . HIS A 1 100 ? 7.147 -1.298 -16.188 1.00 83.56 100 HIS A N 1
ATOM 777 C CA . HIS A 1 100 ? 5.906 -1.108 -15.441 1.00 83.56 100 HIS A CA 1
ATOM 778 C C . HIS A 1 100 ? 5.962 -1.633 -14.001 1.00 83.56 100 HIS A C 1
ATOM 780 O O . HIS A 1 100 ? 5.177 -1.187 -13.170 1.00 83.56 100 HIS A O 1
ATOM 786 N N . PHE A 1 101 ? 6.899 -2.517 -13.655 1.00 84.19 101 PHE A N 1
ATOM 787 C CA . PHE A 1 101 ? 7.044 -2.995 -12.281 1.00 84.19 101 PHE A CA 1
ATOM 788 C C . PHE A 1 101 ? 7.560 -1.907 -11.337 1.00 84.19 101 PHE A C 1
ATOM 790 O O . PHE A 1 101 ? 7.199 -1.911 -10.161 1.00 84.19 101 PHE A O 1
ATOM 797 N N . THR A 1 102 ? 8.315 -0.916 -11.830 1.00 87.69 102 THR A N 1
ATOM 798 C CA . THR A 1 102 ? 8.678 0.241 -10.996 1.00 87.69 102 THR A CA 1
ATOM 799 C C . THR A 1 102 ? 7.476 1.148 -10.723 1.00 87.69 102 THR A C 1
ATOM 801 O O . THR A 1 102 ? 7.389 1.735 -9.646 1.00 87.69 102 THR A O 1
ATOM 804 N N . LEU A 1 103 ? 6.506 1.213 -11.647 1.00 88.94 103 LEU A N 1
ATOM 805 C CA . LEU A 1 103 ? 5.223 1.895 -11.432 1.00 88.94 103 LEU A CA 1
ATOM 806 C C . LEU A 1 103 ? 4.339 1.141 -10.439 1.00 88.94 103 LEU A C 1
ATOM 808 O O . LEU A 1 103 ? 3.719 1.775 -9.593 1.00 88.94 103 LEU A O 1
ATOM 812 N N . VAL A 1 104 ? 4.308 -0.193 -10.504 1.00 89.12 104 VAL A N 1
ATOM 813 C CA . VAL A 1 104 ? 3.615 -1.034 -9.512 1.00 89.12 104 VAL A CA 1
ATOM 814 C C . VAL A 1 104 ? 4.230 -0.842 -8.120 1.00 89.12 104 VAL A C 1
ATOM 816 O O . VAL A 1 104 ? 3.510 -0.643 -7.144 1.00 89.12 104 VAL A O 1
ATOM 819 N N . GLY A 1 105 ? 5.561 -0.809 -8.020 1.00 89.94 105 GLY A N 1
ATOM 820 C CA . GLY A 1 105 ? 6.237 -0.457 -6.772 1.00 89.94 105 GLY A CA 1
ATOM 821 C C . GLY A 1 105 ? 5.881 0.959 -6.301 1.00 89.94 105 GLY A C 1
ATOM 822 O O . GLY A 1 105 ? 5.563 1.158 -5.133 1.00 89.94 105 GLY A O 1
ATOM 823 N N . ALA A 1 106 ? 5.835 1.948 -7.197 1.00 92.25 106 ALA A N 1
ATOM 824 C CA . ALA A 1 106 ? 5.429 3.305 -6.829 1.00 92.25 106 ALA A CA 1
ATOM 825 C C . ALA A 1 106 ? 3.958 3.381 -6.378 1.00 92.25 106 ALA A C 1
ATOM 827 O O . ALA A 1 106 ? 3.647 4.098 -5.430 1.00 92.25 106 ALA A O 1
ATOM 828 N N . TYR A 1 107 ? 3.063 2.605 -6.995 1.00 92.56 107 TYR A N 1
ATOM 829 C CA . TYR A 1 107 ? 1.678 2.432 -6.550 1.00 92.56 107 TYR A CA 1
ATOM 830 C C . TYR A 1 107 ? 1.621 1.933 -5.099 1.00 92.56 107 TYR A C 1
ATOM 832 O O . TYR A 1 107 ? 0.912 2.521 -4.283 1.00 92.56 107 TYR A O 1
ATOM 840 N N . SER A 1 108 ? 2.426 0.923 -4.748 1.00 93.38 108 SER A N 1
ATOM 841 C CA . SER A 1 108 ? 2.504 0.414 -3.370 1.00 93.38 108 SER A CA 1
ATOM 842 C C . SER A 1 108 ? 2.985 1.474 -2.368 1.00 93.38 108 SER A C 1
ATOM 844 O O . SER A 1 108 ? 2.470 1.550 -1.252 1.00 93.38 108 SER A O 1
ATOM 846 N N . LEU A 1 109 ? 3.896 2.366 -2.781 1.00 95.38 109 LEU A N 1
ATOM 847 C CA . LEU A 1 109 ? 4.367 3.481 -1.954 1.00 95.38 109 LEU A CA 1
ATOM 848 C C . LEU A 1 109 ? 3.289 4.544 -1.718 1.00 95.38 109 LEU A C 1
ATOM 850 O O . LEU A 1 109 ? 3.205 5.070 -0.610 1.00 95.38 109 LEU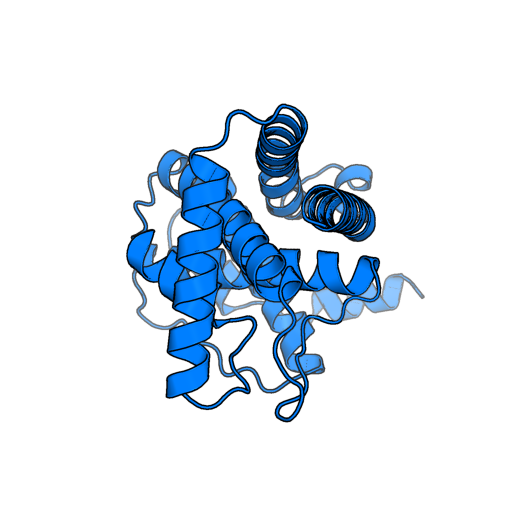 A O 1
ATOM 854 N N . PHE A 1 110 ? 2.435 4.835 -2.706 1.00 95.44 110 PHE A N 1
ATOM 855 C CA . PHE A 1 110 ? 1.271 5.706 -2.493 1.00 95.44 110 PHE A CA 1
ATOM 856 C C . PHE A 1 110 ? 0.305 5.106 -1.474 1.00 95.44 110 PHE A C 1
ATOM 858 O O . PHE A 1 110 ? -0.155 5.817 -0.581 1.00 95.44 110 PHE A O 1
ATOM 865 N N . VAL A 1 111 ? 0.036 3.800 -1.568 1.00 96.44 111 VAL A N 1
ATOM 866 C CA . VAL A 1 111 ? -0.790 3.096 -0.580 1.00 96.44 111 VAL A CA 1
ATOM 867 C C . VAL A 1 111 ? -0.169 3.221 0.811 1.00 96.44 111 VAL A C 1
ATOM 869 O O . VAL A 1 111 ? -0.842 3.667 1.736 1.00 96.44 111 VAL A O 1
ATOM 872 N N . ALA A 1 112 ? 1.124 2.917 0.955 1.00 96.50 112 ALA A N 1
ATOM 873 C CA . ALA A 1 112 ? 1.832 3.044 2.226 1.00 96.50 112 ALA A CA 1
ATOM 874 C C . ALA A 1 112 ? 1.788 4.477 2.784 1.00 96.50 112 ALA A C 1
ATOM 876 O O . ALA A 1 112 ? 1.534 4.658 3.973 1.00 96.50 112 ALA A O 1
ATOM 877 N N . ALA A 1 113 ? 1.962 5.496 1.936 1.00 96.38 113 ALA A N 1
ATOM 878 C CA . ALA A 1 113 ? 1.896 6.898 2.343 1.00 96.38 113 ALA A CA 1
ATOM 879 C C . ALA A 1 113 ? 0.518 7.257 2.922 1.00 96.38 113 ALA A C 1
ATOM 881 O O . ALA A 1 113 ? 0.436 7.878 3.983 1.00 96.38 113 ALA A O 1
ATOM 882 N N . ILE A 1 114 ? -0.563 6.802 2.281 1.00 97.19 114 ILE A N 1
ATOM 883 C CA . ILE A 1 114 ? -1.934 7.006 2.766 1.00 97.19 114 ILE A CA 1
ATOM 884 C C . ILE A 1 114 ? -2.145 6.311 4.116 1.00 97.19 114 ILE A C 1
ATOM 886 O O . ILE A 1 114 ? -2.643 6.937 5.050 1.00 97.19 114 ILE A O 1
ATOM 890 N N . LEU A 1 115 ? -1.712 5.052 4.249 1.00 97.31 115 LEU A N 1
ATOM 891 C CA . LEU A 1 115 ? -1.795 4.312 5.514 1.00 97.31 115 LEU A CA 1
A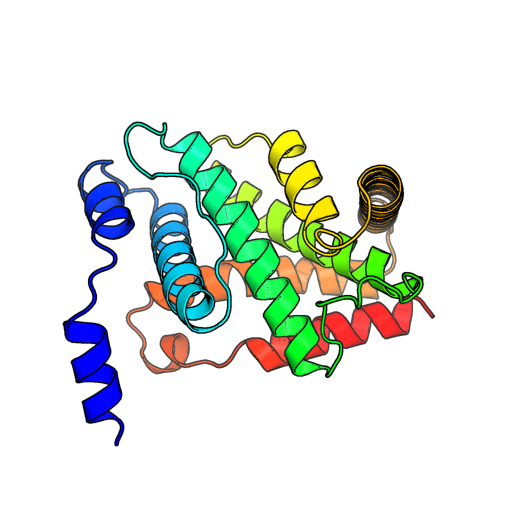TOM 892 C C . LEU A 1 115 ? -1.061 5.053 6.640 1.00 97.31 115 LEU A C 1
ATOM 894 O O . LEU A 1 115 ? -1.610 5.220 7.727 1.00 97.31 115 LEU A O 1
ATOM 898 N N . THR A 1 116 ? 0.150 5.552 6.376 1.00 96.75 116 THR A N 1
ATOM 899 C CA . THR A 1 116 ? 0.910 6.325 7.370 1.00 96.75 116 THR A CA 1
ATOM 900 C C . THR A 1 116 ? 0.275 7.666 7.717 1.00 96.75 116 THR A C 1
ATOM 902 O O . THR A 1 116 ? 0.376 8.094 8.864 1.00 96.75 116 THR A O 1
ATOM 905 N N . GLY A 1 117 ? -0.402 8.313 6.763 1.00 96.75 117 GLY A N 1
ATOM 906 C CA . GLY A 1 117 ? -1.161 9.536 7.014 1.00 96.75 117 GLY A CA 1
ATOM 907 C C . GLY A 1 117 ? -2.260 9.306 8.048 1.00 96.75 117 GLY A C 1
ATOM 908 O O . GLY A 1 117 ? -2.297 10.005 9.054 1.00 96.75 117 GLY A O 1
ATOM 909 N N . HIS A 1 118 ? -3.067 8.262 7.859 1.00 97.00 118 HIS A N 1
ATOM 910 C CA . HIS A 1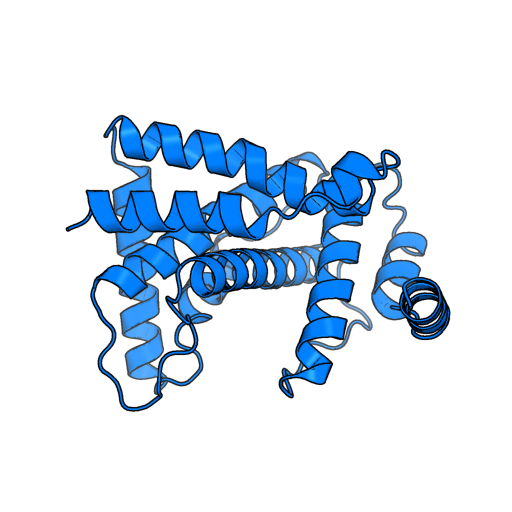 118 ? -4.135 7.914 8.798 1.00 97.00 118 HIS A CA 1
ATOM 911 C C . HIS A 1 118 ? -3.623 7.390 10.147 1.00 97.00 118 HIS A C 1
ATOM 913 O O . HIS A 1 118 ? -4.211 7.691 11.180 1.00 97.00 118 HIS A O 1
ATOM 919 N N . LEU A 1 119 ? -2.509 6.649 10.173 1.00 95.31 119 LEU A N 1
ATOM 920 C CA . LEU A 1 119 ? -1.864 6.261 11.434 1.00 95.31 119 LEU A CA 1
ATOM 921 C C . LEU A 1 119 ? -1.422 7.485 12.245 1.00 95.31 119 LEU A C 1
ATOM 923 O O . LEU A 1 119 ? -1.591 7.510 13.461 1.00 95.31 119 LEU A O 1
ATOM 927 N N . ARG A 1 120 ? -0.890 8.515 11.579 1.00 95.94 120 ARG A N 1
ATOM 928 C CA . ARG A 1 120 ? -0.528 9.779 12.228 1.00 95.94 120 ARG A CA 1
ATOM 929 C C . ARG A 1 120 ? -1.755 10.513 12.771 1.00 95.94 120 ARG A C 1
ATOM 931 O O . ARG A 1 120 ? -1.657 11.071 13.860 1.00 95.94 120 ARG A O 1
ATOM 938 N N . ASP A 1 121 ? -2.879 10.490 12.058 1.00 95.38 121 ASP A N 1
ATOM 939 C CA . ASP A 1 121 ? -4.137 11.090 12.529 1.00 95.38 121 ASP A CA 1
ATOM 940 C C . ASP A 1 121 ? -4.662 10.387 13.798 1.00 95.38 121 ASP A C 1
ATOM 942 O O . ASP A 1 121 ? -5.179 11.043 14.698 1.00 95.38 121 ASP A O 1
ATOM 946 N N . ASP A 1 122 ? -4.420 9.077 13.926 1.00 93.50 122 ASP A N 1
ATOM 947 C CA . ASP A 1 122 ? -4.654 8.279 15.142 1.00 93.50 122 ASP A CA 1
ATOM 948 C C . ASP A 1 122 ? -3.575 8.477 16.238 1.00 93.50 122 ASP A C 1
ATOM 950 O O . ASP A 1 122 ? -3.609 7.816 17.279 1.00 93.50 122 ASP A O 1
ATOM 954 N N . GLY A 1 123 ? -2.591 9.358 16.024 1.00 91.88 123 GLY A N 1
ATOM 955 C CA . GLY A 1 123 ? -1.503 9.651 16.966 1.00 91.88 123 GLY A CA 1
ATOM 956 C C . GLY A 1 123 ? -0.288 8.716 16.882 1.00 91.88 123 GLY A C 1
ATOM 957 O O . GLY A 1 123 ? 0.640 8.832 17.687 1.00 91.88 123 GLY A O 1
ATOM 958 N N . ILE A 1 124 ? -0.241 7.807 15.904 1.00 91.06 124 ILE A N 1
ATOM 959 C CA . ILE A 1 124 ? 0.836 6.824 15.729 1.00 91.06 124 ILE A CA 1
ATOM 960 C C . ILE A 1 124 ? 1.862 7.313 14.694 1.00 91.06 124 ILE A C 1
ATOM 962 O O . ILE A 1 124 ? 1.738 7.111 13.485 1.00 91.06 124 ILE A O 1
ATOM 966 N N . ASN A 1 125 ? 2.941 7.931 15.182 1.00 91.81 125 ASN A N 1
ATOM 967 C CA . ASN A 1 125 ? 4.007 8.494 14.344 1.00 91.81 125 ASN A CA 1
ATOM 968 C C . ASN A 1 125 ? 5.008 7.432 13.849 1.00 91.81 125 ASN A C 1
ATOM 970 O O . ASN A 1 125 ? 6.050 7.185 14.472 1.00 91.81 125 ASN A O 1
ATOM 974 N N . CYS A 1 126 ? 4.698 6.827 12.705 1.00 91.31 126 CYS A N 1
ATOM 975 C CA . CYS A 1 126 ? 5.550 5.857 12.011 1.00 91.31 126 CYS A CA 1
ATOM 976 C C . CYS A 1 126 ? 6.686 6.528 11.219 1.00 91.31 126 CYS A C 1
ATOM 978 O O . CYS A 1 126 ? 6.530 7.643 10.721 1.00 91.31 126 CYS A O 1
ATOM 980 N N . ASP A 1 127 ? 7.825 5.847 11.063 1.00 91.31 127 ASP A N 1
ATOM 981 C CA . ASP A 1 127 ? 8.893 6.302 10.164 1.00 91.31 127 ASP A CA 1
ATOM 982 C C . ASP A 1 127 ? 8.603 5.888 8.710 1.00 91.31 127 ASP A C 1
ATOM 984 O O . ASP A 1 127 ? 8.833 4.745 8.303 1.00 91.31 127 ASP A O 1
ATOM 988 N N . PHE A 1 128 ? 8.124 6.838 7.899 1.00 91.81 128 PHE A N 1
ATOM 989 C CA . PHE A 1 128 ? 7.853 6.589 6.482 1.00 91.81 128 PHE A CA 1
ATOM 990 C C . PHE A 1 128 ? 9.116 6.233 5.685 1.00 91.81 128 PHE A C 1
ATOM 992 O O . PHE A 1 128 ? 9.018 5.494 4.711 1.00 91.81 128 PHE A O 1
ATOM 999 N N . ASN A 1 129 ? 10.311 6.684 6.086 1.00 90.56 129 ASN A N 1
ATOM 1000 C CA . ASN A 1 129 ? 11.537 6.318 5.372 1.00 90.56 129 ASN A CA 1
ATOM 1001 C C . ASN A 1 129 ? 11.841 4.829 5.528 1.00 90.56 129 ASN A C 1
ATOM 1003 O O . ASN A 1 129 ? 12.256 4.180 4.565 1.00 90.56 129 ASN A O 1
ATOM 1007 N N . ARG A 1 130 ? 11.614 4.280 6.726 1.00 89.69 130 ARG A N 1
ATOM 1008 C CA . ARG A 1 130 ? 11.717 2.842 6.978 1.00 89.69 130 ARG A CA 1
ATOM 1009 C C . ARG A 1 130 ? 10.665 2.080 6.173 1.00 89.69 130 ARG A C 1
ATOM 1011 O O . ARG A 1 130 ? 11.030 1.199 5.400 1.00 89.69 130 ARG A O 1
ATOM 1018 N N . ILE A 1 131 ? 9.390 2.456 6.305 1.00 91.44 131 ILE A N 1
ATOM 1019 C CA . ILE A 1 131 ? 8.277 1.809 5.586 1.00 91.44 131 ILE A CA 1
ATOM 1020 C C . ILE A 1 131 ? 8.516 1.838 4.073 1.00 91.44 131 ILE A C 1
ATOM 1022 O O . ILE A 1 131 ? 8.381 0.818 3.407 1.00 91.44 131 ILE A O 1
ATOM 1026 N N . GLY A 1 132 ? 8.901 2.992 3.529 1.00 90.69 132 GLY A N 1
ATOM 1027 C CA . GLY A 1 132 ? 9.100 3.184 2.098 1.00 90.69 132 GLY A CA 1
ATOM 1028 C C . GLY A 1 132 ? 10.205 2.299 1.525 1.00 90.69 132 GLY A C 1
ATOM 1029 O O . GLY A 1 132 ? 10.038 1.746 0.442 1.00 90.69 132 GLY A O 1
ATOM 1030 N N . ARG A 1 133 ? 11.313 2.097 2.251 1.00 88.19 133 ARG A N 1
ATOM 1031 C CA . ARG A 1 133 ? 12.379 1.177 1.813 1.00 88.19 133 ARG A CA 1
ATOM 1032 C C . ARG A 1 133 ? 11.896 -0.268 1.755 1.00 88.19 133 ARG A C 1
ATOM 1034 O O . ARG A 1 133 ? 12.168 -0.948 0.769 1.00 88.19 133 ARG A O 1
ATOM 1041 N N . GLU A 1 134 ? 11.171 -0.707 2.780 1.00 88.50 134 GLU A N 1
ATOM 1042 C CA . GLU A 1 134 ? 10.612 -2.060 2.836 1.00 88.50 134 GLU A CA 1
ATOM 1043 C C . GLU A 1 134 ? 9.610 -2.272 1.696 1.00 88.50 134 GLU A C 1
ATOM 1045 O O . GLU A 1 134 ? 9.786 -3.164 0.869 1.00 88.50 134 GLU A O 1
ATOM 1050 N N . VAL A 1 135 ? 8.614 -1.390 1.573 1.00 90.44 135 VAL A N 1
ATOM 1051 C CA . VAL A 1 135 ? 7.566 -1.465 0.543 1.00 90.44 135 VAL A CA 1
ATOM 1052 C C . VAL A 1 135 ? 8.148 -1.425 -0.873 1.00 90.44 135 VAL A C 1
ATOM 1054 O O . VAL A 1 135 ? 7.729 -2.206 -1.723 1.00 90.44 135 VAL A O 1
ATOM 1057 N N . ALA A 1 136 ? 9.151 -0.581 -1.135 1.00 89.88 136 ALA A N 1
ATOM 1058 C CA . ALA A 1 136 ? 9.795 -0.510 -2.447 1.00 89.88 136 ALA A CA 1
ATOM 1059 C C . ALA A 1 136 ? 10.532 -1.806 -2.834 1.00 89.88 136 ALA A C 1
ATOM 1061 O O . ALA A 1 136 ? 10.666 -2.099 -4.023 1.00 89.88 136 ALA A O 1
ATOM 1062 N N . GLY A 1 137 ? 11.020 -2.567 -1.849 1.00 82.75 137 GLY A N 1
ATOM 1063 C CA . GLY A 1 137 ? 11.738 -3.825 -2.057 1.00 82.75 137 GLY A CA 1
ATOM 1064 C C . GLY A 1 137 ? 10.840 -5.061 -2.131 1.00 82.75 137 GLY A C 1
ATOM 1065 O O . GLY A 1 137 ? 11.239 -6.047 -2.751 1.00 82.75 137 GLY A O 1
ATOM 1066 N N . GLN A 1 138 ? 9.640 -5.010 -1.542 1.00 81.12 138 GLN A N 1
ATOM 1067 C CA . GLN A 1 138 ? 8.715 -6.148 -1.438 1.00 81.12 138 GLN A CA 1
ATOM 1068 C C . GLN A 1 138 ? 8.418 -6.846 -2.780 1.00 81.12 138 GLN A C 1
ATOM 1070 O O . GLN A 1 138 ? 8.537 -8.070 -2.846 1.00 81.12 138 GLN A O 1
ATOM 1075 N N . PRO A 1 139 ? 8.128 -6.130 -3.887 1.00 78.06 139 PRO A N 1
ATOM 1076 C CA . PRO A 1 139 ? 7.881 -6.788 -5.170 1.00 78.06 139 PRO A CA 1
ATOM 1077 C C . PRO A 1 139 ? 9.081 -7.588 -5.702 1.00 78.06 139 PRO A C 1
ATOM 1079 O O . PRO A 1 139 ? 8.906 -8.468 -6.533 1.00 78.06 139 PRO A O 1
ATOM 1082 N N . PHE A 1 140 ? 10.304 -7.307 -5.239 1.00 79.38 140 PHE A N 1
ATOM 1083 C CA . PHE A 1 140 ? 11.547 -7.881 -5.766 1.00 79.38 140 PHE A CA 1
ATOM 1084 C C . PHE A 1 140 ? 12.251 -8.806 -4.766 1.00 79.38 140 PHE A C 1
ATOM 1086 O O . PHE A 1 140 ? 13.453 -9.034 -4.888 1.00 79.38 140 PHE A O 1
ATOM 1093 N N . LEU A 1 141 ? 11.540 -9.340 -3.765 1.00 79.12 141 LEU A N 1
ATOM 1094 C CA . LEU A 1 141 ? 12.150 -10.166 -2.713 1.00 79.12 141 LEU A CA 1
ATOM 1095 C C . LEU A 1 141 ? 12.880 -11.413 -3.226 1.00 79.12 141 LEU A C 1
ATOM 1097 O O . LEU A 1 141 ? 13.835 -11.848 -2.590 1.00 79.12 141 LEU A O 1
ATOM 1101 N N . VAL A 1 142 ? 12.465 -11.959 -4.370 1.00 79.56 142 VAL A N 1
ATOM 1102 C CA . VAL A 1 142 ? 13.076 -13.151 -4.985 1.00 79.56 142 VAL A CA 1
ATOM 1103 C C . VAL A 1 142 ? 14.285 -12.837 -5.875 1.00 79.56 142 VAL A C 1
ATOM 1105 O O . VAL A 1 142 ? 14.875 -13.748 -6.450 1.00 79.56 142 VAL A O 1
ATOM 1108 N N . LYS A 1 143 ? 14.654 -11.557 -6.017 1.00 79.88 143 LYS A N 1
ATOM 1109 C CA . LYS A 1 143 ? 15.839 -11.128 -6.767 1.00 79.88 143 LYS A CA 1
ATOM 1110 C C . LYS A 1 143 ? 17.092 -11.126 -5.886 1.00 79.88 143 LYS A C 1
ATOM 1112 O O . LYS A 1 143 ? 16.979 -10.926 -4.673 1.00 79.88 143 LYS A O 1
ATOM 1117 N N . PRO A 1 144 ? 18.293 -11.283 -6.479 1.00 85.50 144 PRO A N 1
ATOM 1118 C CA . PRO A 1 144 ? 19.550 -11.053 -5.775 1.00 85.50 144 PRO A CA 1
ATOM 1119 C C . PRO A 1 144 ? 19.579 -9.680 -5.094 1.00 85.50 144 PRO A C 1
ATOM 1121 O O . PRO A 1 144 ? 18.952 -8.729 -5.563 1.00 85.50 144 PRO A O 1
ATOM 1124 N N . ILE A 1 145 ? 20.326 -9.566 -3.993 1.00 85.50 145 ILE A N 1
ATOM 1125 C CA . ILE A 1 145 ? 20.338 -8.357 -3.157 1.00 85.50 145 ILE A CA 1
ATOM 1126 C C . ILE A 1 145 ? 20.695 -7.087 -3.943 1.00 85.50 145 ILE A C 1
ATOM 1128 O O . ILE A 1 145 ? 20.008 -6.077 -3.792 1.00 85.50 145 ILE A O 1
ATOM 1132 N N . ASP A 1 146 ? 21.704 -7.152 -4.812 1.00 87.69 146 ASP A N 1
ATOM 1133 C CA . ASP A 1 146 ? 22.179 -6.001 -5.586 1.00 87.69 146 ASP A CA 1
ATOM 1134 C C . ASP A 1 146 ? 21.113 -5.512 -6.576 1.00 87.69 146 ASP A C 1
ATOM 1136 O O . ASP A 1 146 ? 20.808 -4.319 -6.649 1.00 87.69 146 ASP A O 1
ATOM 1140 N N . GLU A 1 147 ? 20.458 -6.450 -7.264 1.00 86.69 147 GLU A N 1
ATOM 1141 C CA . GLU A 1 147 ? 19.323 -6.167 -8.142 1.00 86.69 147 GLU A CA 1
ATOM 1142 C C . GLU A 1 147 ? 18.134 -5.596 -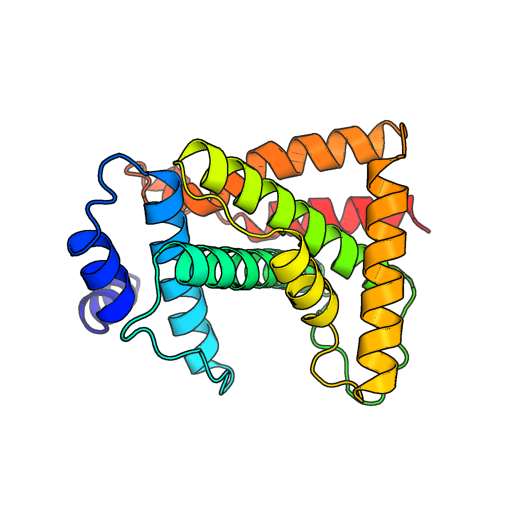7.364 1.00 86.69 147 GLU A C 1
ATOM 1144 O O . GLU A 1 147 ? 17.530 -4.603 -7.772 1.00 86.69 147 GLU A O 1
ATOM 1149 N N . ARG A 1 148 ? 17.810 -6.176 -6.204 1.00 85.56 148 ARG A N 1
ATOM 1150 C CA . ARG A 1 148 ? 16.722 -5.696 -5.345 1.00 85.56 148 ARG A CA 1
ATOM 1151 C C . ARG A 1 148 ? 16.946 -4.248 -4.918 1.00 85.56 148 ARG A C 1
ATOM 1153 O O . ARG A 1 148 ? 16.006 -3.456 -4.954 1.00 85.56 148 ARG A O 1
ATOM 1160 N N . VAL A 1 149 ? 18.175 -3.883 -4.548 1.00 88.56 149 VAL A N 1
ATOM 1161 C CA . VAL A 1 149 ? 18.539 -2.501 -4.196 1.00 88.56 149 VAL A CA 1
ATOM 1162 C C . VAL A 1 149 ? 18.372 -1.572 -5.401 1.00 88.56 149 VAL A C 1
ATOM 1164 O O . VAL A 1 149 ? 17.778 -0.496 -5.269 1.00 88.56 149 VAL A O 1
ATOM 1167 N N . GLN A 1 150 ? 18.827 -1.990 -6.586 1.00 90.44 150 GLN A N 1
ATOM 1168 C CA . GLN A 1 150 ? 18.658 -1.226 -7.823 1.00 90.44 150 GLN A CA 1
ATOM 1169 C C . GLN A 1 150 ? 17.174 -0.982 -8.149 1.00 90.44 150 GLN A C 1
ATOM 1171 O O . GLN A 1 150 ? 16.779 0.157 -8.418 1.00 90.44 150 GLN A O 1
ATOM 1176 N N . TYR A 1 151 ? 16.332 -2.016 -8.087 1.00 88.88 151 TYR A N 1
ATOM 1177 C CA . TYR A 1 151 ? 14.904 -1.892 -8.383 1.00 88.88 151 TYR A CA 1
ATOM 1178 C C . TYR A 1 151 ? 14.154 -1.079 -7.329 1.00 88.88 151 TYR A C 1
ATOM 1180 O O . TYR A 1 151 ? 13.360 -0.212 -7.695 1.00 88.88 151 TYR A O 1
ATOM 1188 N N . ALA A 1 152 ? 14.449 -1.272 -6.040 1.00 90.31 152 ALA A N 1
ATOM 1189 C CA . ALA A 1 152 ? 13.881 -0.451 -4.972 1.00 90.31 152 ALA A CA 1
ATOM 1190 C C . ALA A 1 152 ? 14.236 1.035 -5.166 1.00 90.31 152 ALA A C 1
ATOM 1192 O O . ALA A 1 152 ? 13.386 1.912 -5.012 1.00 90.31 152 ALA A O 1
ATOM 1193 N N . THR A 1 153 ? 15.466 1.329 -5.599 1.00 92.62 153 THR A N 1
ATOM 1194 C CA . THR A 1 153 ? 15.901 2.694 -5.931 1.00 92.62 153 THR A CA 1
ATOM 1195 C C . THR A 1 153 ? 15.114 3.260 -7.114 1.00 92.62 153 THR A C 1
ATOM 1197 O O . THR A 1 153 ? 14.631 4.392 -7.065 1.00 92.62 153 THR A O 1
ATOM 1200 N N . ALA A 1 154 ? 14.922 2.466 -8.169 1.00 91.56 154 ALA A N 1
ATOM 1201 C CA . ALA A 1 154 ? 14.123 2.865 -9.325 1.00 91.56 154 ALA A CA 1
ATOM 1202 C C . ALA A 1 154 ? 12.646 3.105 -8.960 1.00 91.56 154 ALA A C 1
ATOM 1204 O O . ALA A 1 154 ? 12.032 4.050 -9.466 1.00 91.56 154 ALA A O 1
ATOM 1205 N N . VAL A 1 155 ? 12.086 2.302 -8.051 1.00 92.75 155 VAL A N 1
ATOM 1206 C CA . VAL A 1 155 ? 10.744 2.499 -7.486 1.00 92.75 155 VAL A CA 1
ATOM 1207 C C . VAL A 1 155 ? 10.652 3.821 -6.731 1.00 92.75 155 VAL A C 1
ATOM 1209 O O . VAL A 1 155 ? 9.757 4.612 -7.020 1.00 92.75 155 VAL A O 1
ATOM 1212 N N . LEU A 1 156 ? 11.587 4.103 -5.821 1.00 93.12 156 LEU A N 1
ATOM 1213 C CA . LEU A 1 156 ? 11.604 5.350 -5.048 1.00 93.12 156 LEU A CA 1
ATOM 1214 C C . LEU A 1 156 ? 11.718 6.583 -5.957 1.00 93.12 156 LEU A C 1
ATOM 1216 O O . LEU A 1 156 ? 10.986 7.556 -5.777 1.00 93.12 156 LEU A O 1
ATOM 1220 N N . ASN A 1 157 ? 12.570 6.522 -6.983 1.00 93.56 157 ASN A N 1
ATOM 1221 C CA . ASN A 1 157 ? 12.697 7.590 -7.978 1.00 93.56 157 ASN A CA 1
ATOM 1222 C C . ASN A 1 157 ? 11.411 7.774 -8.795 1.00 93.56 157 ASN A C 1
ATOM 1224 O O . ASN A 1 157 ? 10.995 8.902 -9.065 1.00 93.56 157 ASN A O 1
ATOM 1228 N N . THR A 1 158 ? 10.759 6.670 -9.167 1.00 92.19 158 THR A N 1
ATOM 1229 C CA . THR A 1 158 ? 9.474 6.699 -9.875 1.00 92.19 158 THR A CA 1
ATOM 1230 C C . THR A 1 158 ? 8.395 7.330 -9.002 1.00 92.19 158 THR A C 1
ATOM 1232 O O . THR A 1 158 ? 7.688 8.219 -9.468 1.00 92.19 158 THR A O 1
ATOM 1235 N N . PHE A 1 159 ? 8.306 6.931 -7.733 1.00 93.31 159 PHE A N 1
ATOM 1236 C CA . PHE A 1 159 ? 7.387 7.509 -6.758 1.00 93.31 159 PHE A CA 1
ATOM 1237 C C . PHE A 1 159 ? 7.610 9.014 -6.597 1.00 93.31 159 PHE A C 1
ATOM 1239 O O . PHE A 1 159 ? 6.667 9.776 -6.783 1.00 93.31 159 PHE A O 1
ATOM 1246 N N . LYS A 1 160 ? 8.857 9.453 -6.380 1.00 93.12 160 LYS A N 1
ATOM 1247 C CA . LYS A 1 160 ? 9.201 10.878 -6.270 1.00 93.12 160 LYS A CA 1
ATOM 1248 C C . LYS A 1 160 ? 8.738 11.681 -7.492 1.00 93.12 160 LYS A C 1
ATOM 1250 O O . LYS A 1 160 ? 8.040 12.683 -7.357 1.00 93.12 160 LYS A O 1
ATOM 1255 N N . ARG A 1 161 ? 9.047 11.198 -8.698 1.00 91.62 161 ARG A N 1
ATOM 1256 C CA . ARG A 1 161 ? 8.608 11.844 -9.945 1.00 91.62 161 ARG A CA 1
ATOM 1257 C C . ARG A 1 161 ? 7.081 11.928 -10.045 1.00 91.62 161 ARG A C 1
ATOM 1259 O O . ARG A 1 161 ? 6.550 12.928 -10.516 1.00 91.62 161 ARG A O 1
ATOM 1266 N N . LEU A 1 162 ? 6.371 10.880 -9.623 1.00 90.06 162 LEU A N 1
ATOM 1267 C CA . LEU A 1 162 ? 4.907 10.853 -9.623 1.00 90.06 162 LEU A CA 1
ATOM 1268 C C . LEU A 1 162 ? 4.298 11.754 -8.539 1.00 90.06 162 LEU A C 1
ATOM 1270 O O . LEU A 1 162 ? 3.183 12.224 -8.725 1.00 90.06 162 LEU A O 1
ATOM 1274 N N . THR A 1 163 ? 4.988 12.017 -7.429 1.00 88.94 163 THR A N 1
ATOM 1275 C CA . THR A 1 163 ? 4.521 12.982 -6.415 1.00 88.94 163 THR A CA 1
ATOM 1276 C C . THR A 1 163 ? 4.723 14.437 -6.836 1.00 88.94 163 THR A C 1
ATOM 1278 O O . THR A 1 163 ? 4.005 15.310 -6.367 1.00 88.94 163 THR A O 1
ATOM 1281 N N . GLU A 1 164 ? 5.674 14.706 -7.732 1.00 89.56 164 GLU A N 1
ATOM 1282 C CA . GLU A 1 164 ? 5.998 16.056 -8.221 1.00 89.56 164 GLU A CA 1
ATOM 1283 C C . GLU A 1 164 ? 5.215 16.439 -9.493 1.00 89.56 164 GLU A C 1
ATOM 1285 O O . GLU A 1 164 ? 5.312 17.565 -9.982 1.00 89.56 164 GLU A O 1
ATOM 1290 N N . THR A 1 165 ? 4.446 15.509 -10.067 1.00 84.06 165 THR A N 1
ATOM 1291 C CA . THR A 1 165 ? 3.698 15.747 -11.306 1.00 84.06 165 THR A CA 1
ATOM 1292 C C . THR A 1 165 ? 2.365 16.455 -11.057 1.00 84.06 165 THR A C 1
ATOM 1294 O O . THR A 1 165 ? 1.630 16.123 -10.134 1.00 84.06 165 THR A O 1
ATOM 1297 N N . ASN A 1 166 ? 1.996 17.369 -11.958 1.00 85.31 166 ASN A N 1
ATOM 1298 C CA . ASN A 1 166 ? 0.670 18.000 -11.990 1.00 85.31 166 ASN A CA 1
ATOM 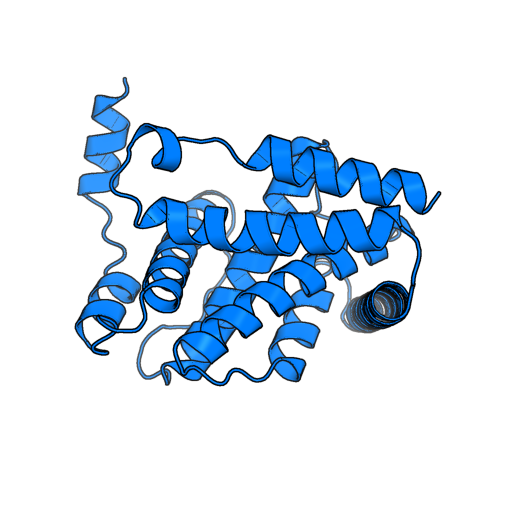1299 C C . ASN A 1 166 ? -0.242 17.396 -13.071 1.00 85.31 166 ASN A C 1
ATOM 1301 O O . ASN A 1 166 ? -1.223 18.012 -13.485 1.00 85.31 166 ASN A O 1
ATOM 1305 N N . HIS A 1 167 ? 0.090 16.207 -13.586 1.00 86.19 167 HIS A N 1
ATOM 1306 C CA . HIS A 1 167 ? -0.705 15.571 -14.632 1.00 86.19 167 HIS A CA 1
ATOM 1307 C C . HIS A 1 167 ? -2.116 15.224 -14.104 1.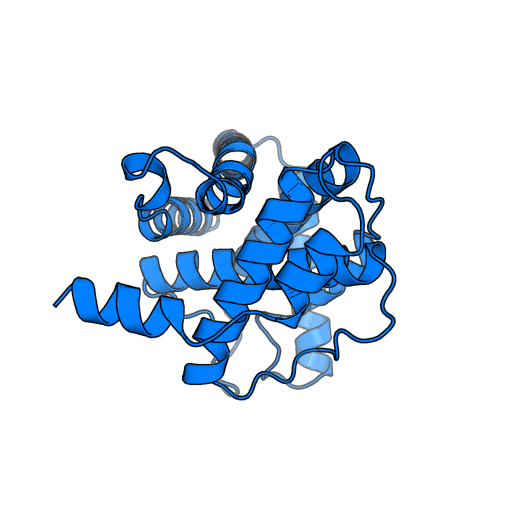00 86.19 167 HIS A C 1
ATOM 1309 O O . HIS A 1 167 ? -2.218 14.419 -13.172 1.00 86.19 167 HIS A O 1
ATOM 1315 N N . PRO A 1 168 ? -3.214 15.727 -14.711 1.00 87.19 168 PRO A N 1
ATOM 1316 C CA . PRO A 1 168 ? -4.563 15.615 -14.143 1.00 87.19 168 PRO A CA 1
ATOM 1317 C C . PRO A 1 168 ? -4.991 14.183 -13.805 1.00 87.19 168 PRO A C 1
ATOM 1319 O O . PRO A 1 168 ? -5.500 13.933 -12.717 1.00 87.19 168 PRO A O 1
ATOM 1322 N N . LYS A 1 169 ? -4.699 13.214 -14.686 1.00 85.25 169 LYS A N 1
ATOM 1323 C CA . LYS A 1 169 ? -5.035 11.796 -14.442 1.00 85.25 169 LYS A CA 1
ATOM 1324 C C . LYS A 1 169 ? -4.263 11.180 -13.270 1.00 85.25 169 LYS A C 1
ATOM 1326 O O . LYS A 1 169 ? -4.758 10.259 -12.632 1.00 85.25 169 LYS A O 1
ATOM 1331 N N . LEU A 1 170 ? -3.042 11.652 -13.004 1.00 83.94 170 LEU A N 1
ATOM 1332 C CA . LEU A 1 170 ? -2.233 11.149 -11.890 1.00 83.94 170 LEU A CA 1
ATOM 1333 C C . LEU A 1 170 ? -2.719 11.748 -10.566 1.00 83.94 170 LEU A C 1
ATOM 1335 O O . LEU A 1 170 ? -2.826 11.021 -9.584 1.00 83.94 170 LEU A O 1
ATOM 1339 N N . VAL A 1 171 ? -3.110 13.026 -10.565 1.00 88.06 171 VAL A N 1
ATOM 1340 C CA . VAL A 1 171 ? -3.759 13.678 -9.415 1.00 88.06 171 VAL A CA 1
ATOM 1341 C C . VAL A 1 171 ? -5.100 13.010 -9.088 1.00 88.06 171 VAL A C 1
ATOM 1343 O O . VAL A 1 171 ? -5.374 12.692 -7.932 1.00 88.06 171 VAL A O 1
ATOM 1346 N N . GLU A 1 172 ? -5.923 12.734 -10.102 1.00 90.25 172 GLU A N 1
ATOM 1347 C CA . GLU A 1 172 ? -7.190 12.008 -9.947 1.00 90.25 172 GLU A CA 1
ATOM 1348 C C . GLU A 1 172 ? -6.974 10.611 -9.351 1.00 90.25 172 GLU A C 1
ATOM 1350 O O . GLU A 1 172 ? -7.691 10.193 -8.435 1.00 90.25 172 GLU A O 1
ATOM 1355 N N . TRP A 1 173 ? -5.955 9.896 -9.831 1.00 89.69 173 TRP A N 1
ATOM 1356 C CA . TRP A 1 173 ? -5.585 8.596 -9.289 1.00 89.69 173 TRP A CA 1
ATOM 1357 C C . TRP A 1 173 ? -5.169 8.691 -7.814 1.00 89.69 173 TRP A C 1
ATOM 1359 O O . TRP A 1 173 ? -5.699 7.944 -6.989 1.00 89.69 173 TRP A O 1
ATOM 1369 N N . GLN A 1 174 ? -4.271 9.613 -7.463 1.00 89.81 174 GLN A N 1
ATOM 1370 C CA . GLN A 1 174 ? -3.843 9.824 -6.076 1.00 89.81 174 GLN A CA 1
ATOM 1371 C C . GLN A 1 174 ? -5.039 10.135 -5.167 1.00 89.81 174 GLN A C 1
ATOM 1373 O O . GLN A 1 174 ? -5.182 9.528 -4.105 1.00 89.81 174 GLN A O 1
ATOM 1378 N N . GLY A 1 175 ? -5.951 11.004 -5.616 1.00 91.94 175 GLY A N 1
ATOM 1379 C CA . GLY A 1 175 ? -7.190 11.309 -4.900 1.00 91.94 175 GLY A CA 1
ATOM 1380 C C . GLY A 1 175 ? -8.130 10.106 -4.767 1.00 91.94 175 GLY A C 1
ATOM 1381 O O . GLY A 1 175 ? -8.805 9.959 -3.748 1.00 91.94 175 GLY A O 1
ATOM 1382 N N . SER A 1 176 ? -8.160 9.218 -5.762 1.00 93.81 176 SER A N 1
ATOM 1383 C CA . SER A 1 176 ? -8.939 7.975 -5.709 1.00 93.81 176 SER A CA 1
ATOM 1384 C C . SER A 1 176 ? -8.346 6.985 -4.709 1.00 93.81 176 SER A C 1
ATOM 1386 O O . SER A 1 176 ? -9.078 6.447 -3.881 1.00 93.81 176 SER A O 1
ATOM 1388 N N . LEU A 1 177 ? -7.021 6.793 -4.710 1.00 94.00 177 LEU A N 1
ATOM 1389 C CA . LEU A 1 177 ? -6.347 5.965 -3.707 1.00 94.00 177 LEU A CA 1
ATOM 1390 C C . LEU A 1 177 ? -6.568 6.494 -2.291 1.00 94.00 177 LEU A C 1
ATOM 1392 O O . LEU A 1 177 ? -6.886 5.706 -1.403 1.00 94.00 177 LEU A O 1
ATOM 1396 N N . ALA A 1 178 ? -6.464 7.809 -2.088 1.00 94.62 178 ALA A N 1
ATOM 1397 C CA . ALA A 1 178 ? -6.668 8.438 -0.784 1.00 94.62 178 ALA A CA 1
ATOM 1398 C C . ALA A 1 178 ? -8.065 8.171 -0.195 1.00 94.62 178 ALA A C 1
ATOM 1400 O O . ALA A 1 178 ? -8.231 8.212 1.017 1.00 94.62 178 ALA A O 1
ATOM 1401 N N . LYS A 1 179 ? -9.063 7.860 -1.033 1.00 93.88 179 LYS A N 1
ATOM 1402 C CA . LYS A 1 179 ? -10.409 7.453 -0.598 1.00 93.88 179 LYS A CA 1
ATOM 1403 C C . LYS A 1 179 ? -10.538 5.938 -0.447 1.00 93.88 179 LYS A C 1
ATOM 1405 O O . LYS A 1 179 ? -11.126 5.458 0.518 1.00 93.88 179 LYS A O 1
ATOM 1410 N N . LEU A 1 180 ? -10.006 5.181 -1.405 1.00 93.81 180 LEU A N 1
ATOM 1411 C CA . LEU A 1 180 ? -10.183 3.730 -1.474 1.00 93.81 180 LEU A CA 1
ATOM 1412 C C . LEU A 1 180 ? -9.383 2.984 -0.407 1.00 93.81 180 LEU A C 1
ATOM 1414 O O . LEU A 1 180 ? -9.899 2.042 0.184 1.00 93.81 180 LEU A O 1
ATOM 1418 N N . VAL A 1 181 ? -8.145 3.401 -0.136 1.00 95.88 181 VAL A N 1
ATOM 1419 C CA . VAL A 1 181 ? -7.283 2.756 0.864 1.00 95.88 181 VAL A CA 1
ATOM 1420 C C . VAL A 1 181 ? -7.913 2.781 2.263 1.00 95.88 181 VAL A C 1
ATOM 1422 O O . VAL A 1 181 ? -8.048 1.705 2.851 1.00 95.88 181 VAL A O 1
ATOM 1425 N N . PRO A 1 182 ? -8.360 3.929 2.812 1.00 94.75 182 PRO A N 1
ATOM 1426 C CA . PRO A 1 182 ? -9.020 3.915 4.111 1.00 94.75 182 PRO A CA 1
ATOM 1427 C C . PRO A 1 182 ? -10.361 3.189 4.085 1.00 94.75 182 PRO A C 1
ATOM 1429 O O . PRO A 1 182 ? -10.662 2.480 5.041 1.00 94.75 182 PRO A O 1
ATOM 1432 N N . ALA A 1 183 ? -11.134 3.277 2.998 1.00 92.25 183 ALA A N 1
ATOM 1433 C CA . ALA A 1 183 ? -12.372 2.512 2.872 1.00 92.25 183 ALA A CA 1
ATOM 1434 C C . ALA A 1 183 ? -12.112 0.996 2.957 1.00 92.25 183 ALA A C 1
ATOM 1436 O O . ALA A 1 183 ? -12.808 0.302 3.690 1.00 92.25 183 ALA A O 1
ATOM 1437 N N . TYR A 1 184 ? -11.072 0.499 2.284 1.00 92.38 184 TYR A N 1
ATOM 1438 C CA . TYR A 1 184 ? -10.653 -0.905 2.315 1.00 92.38 184 TYR A CA 1
ATOM 1439 C C . TYR A 1 184 ? -10.196 -1.374 3.701 1.00 92.38 184 TYR A C 1
ATOM 1441 O O . TYR A 1 184 ? -10.532 -2.477 4.139 1.00 92.38 184 TYR A O 1
ATOM 1449 N N . VAL A 1 185 ? -9.424 -0.542 4.404 1.00 92.25 185 VAL A N 1
ATOM 1450 C CA . VAL A 1 185 ? -8.966 -0.846 5.766 1.00 92.25 185 VAL A CA 1
ATOM 1451 C C . VAL A 1 185 ? -10.152 -0.864 6.731 1.00 92.25 185 VAL A C 1
ATOM 1453 O O . VAL A 1 185 ? -10.353 -1.844 7.447 1.00 92.25 185 VAL A O 1
ATOM 1456 N N . MET A 1 186 ? -10.982 0.179 6.702 1.00 90.12 186 MET A N 1
ATOM 1457 C CA . MET A 1 186 ? -12.117 0.360 7.613 1.00 90.12 186 MET A CA 1
ATOM 1458 C C . MET A 1 186 ? -13.286 -0.587 7.335 1.00 90.12 186 MET A C 1
ATOM 1460 O O . MET A 1 186 ? -14.071 -0.858 8.246 1.00 90.12 186 MET A O 1
ATOM 1464 N N . GLN A 1 187 ? -13.385 -1.131 6.116 1.00 86.62 187 GLN A N 1
ATOM 1465 C CA . GLN A 1 187 ? -14.357 -2.156 5.720 1.00 86.62 187 GLN A CA 1
ATOM 1466 C C . GLN A 1 187 ? -14.448 -3.296 6.743 1.00 86.62 187 GLN A C 1
ATOM 1468 O O . GLN A 1 187 ? -15.528 -3.796 7.034 1.00 86.62 187 GLN A O 1
ATOM 1473 N N . TRP A 1 188 ? -13.310 -3.667 7.327 1.00 72.94 188 TRP A N 1
ATOM 1474 C CA . TRP A 1 188 ? -13.174 -4.780 8.264 1.00 72.94 188 TRP A CA 1
ATOM 1475 C C . TRP A 1 188 ? -13.747 -4.525 9.659 1.00 72.94 188 TRP A C 1
ATOM 1477 O O . TRP A 1 188 ? -14.010 -5.453 10.419 1.00 72.94 188 TRP A O 1
ATOM 1487 N N . THR A 1 189 ? -13.941 -3.257 9.998 1.00 79.56 189 THR A N 1
ATOM 1488 C CA . THR A 1 189 ? -14.608 -2.822 11.229 1.00 79.56 189 THR A CA 1
ATOM 1489 C C . THR A 1 189 ? -16.005 -2.276 10.956 1.00 79.56 189 THR A C 1
ATOM 1491 O O . THR A 1 189 ? -16.644 -1.747 11.865 1.00 79.56 189 THR A O 1
ATOM 1494 N N . ASN A 1 190 ? -16.472 -2.367 9.709 1.00 76.69 190 ASN A N 1
ATOM 1495 C CA . ASN A 1 190 ? -17.762 -1.838 9.310 1.00 76.69 190 ASN A CA 1
ATOM 1496 C C . ASN A 1 190 ? -18.889 -2.738 9.833 1.00 76.69 190 ASN A C 1
ATOM 1498 O O . ASN A 1 190 ? -18.790 -3.962 9.811 1.00 76.69 190 ASN A O 1
ATOM 1502 N N . GLN A 1 191 ? -19.957 -2.114 10.321 1.00 73.56 191 GLN A N 1
ATOM 1503 C CA . GLN A 1 191 ? -21.153 -2.813 10.791 1.00 73.56 191 GLN A CA 1
ATOM 1504 C C . GLN A 1 191 ? -22.155 -3.063 9.654 1.00 73.56 191 GLN A C 1
ATOM 1506 O O . GLN A 1 191 ? -23.026 -3.920 9.784 1.00 73.56 191 GLN A O 1
ATOM 1511 N N . ASP A 1 192 ? -22.029 -2.341 8.536 1.00 76.75 192 ASP A N 1
ATOM 1512 C CA . ASP A 1 192 ? -22.811 -2.585 7.327 1.00 76.75 192 ASP A CA 1
ATOM 1513 C C . ASP A 1 192 ? -22.216 -3.761 6.541 1.00 76.75 192 ASP A C 1
ATOM 1515 O O . ASP A 1 192 ? -21.124 -3.663 5.973 1.00 76.75 192 ASP A O 1
ATOM 1519 N N . GLN A 1 193 ? -22.962 -4.867 6.484 1.00 73.06 193 GLN A N 1
ATOM 1520 C CA . GLN A 1 193 ? -22.555 -6.096 5.803 1.00 73.06 193 GLN A CA 1
ATOM 1521 C C . GLN A 1 193 ? -22.347 -5.897 4.292 1.00 73.06 193 GLN A C 1
ATOM 1523 O O . GLN A 1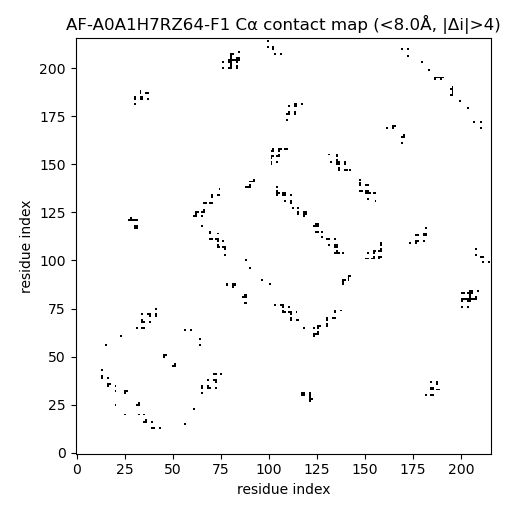 193 ? -21.444 -6.496 3.716 1.00 73.06 193 GLN A O 1
ATOM 1528 N N . THR A 1 194 ? -23.127 -5.023 3.650 1.00 74.88 194 THR A N 1
ATOM 1529 C CA . THR A 1 194 ? -23.005 -4.744 2.208 1.00 74.88 194 THR A CA 1
ATOM 1530 C C . THR A 1 194 ? -21.664 -4.092 1.906 1.00 74.88 194 THR A C 1
ATOM 1532 O O . THR A 1 194 ? -20.985 -4.447 0.944 1.00 74.88 194 THR A O 1
ATOM 1535 N N . LEU A 1 195 ? -21.269 -3.138 2.751 1.00 72.31 195 LEU A N 1
ATOM 1536 C CA . LEU A 1 195 ? -19.972 -2.489 2.639 1.00 72.31 195 LEU A CA 1
ATOM 1537 C C . LEU A 1 195 ? -18.850 -3.442 3.045 1.00 72.31 195 LEU A C 1
ATOM 1539 O O . LEU A 1 195 ? -17.818 -3.431 2.384 1.00 72.31 195 LEU A O 1
ATOM 1543 N N . ALA A 1 196 ? -19.049 -4.278 4.070 1.00 71.69 196 ALA A N 1
ATOM 1544 C CA . ALA A 1 196 ? -18.078 -5.276 4.522 1.00 71.69 196 ALA A CA 1
ATOM 1545 C C . ALA A 1 196 ? -17.741 -6.324 3.443 1.00 71.69 196 ALA A C 1
ATOM 1547 O O . ALA A 1 196 ? -16.581 -6.717 3.324 1.00 71.69 196 ALA A O 1
ATOM 1548 N N . ASP A 1 197 ? -18.727 -6.713 2.629 1.00 75.56 197 ASP A N 1
ATOM 1549 C CA . ASP A 1 197 ? -18.594 -7.740 1.586 1.00 75.56 197 ASP A CA 1
ATOM 1550 C C . ASP A 1 197 ? -18.196 -7.179 0.208 1.00 75.56 197 ASP A C 1
ATOM 1552 O O . ASP A 1 197 ? -18.059 -7.935 -0.757 1.00 75.56 197 ASP A O 1
ATOM 1556 N N . LEU A 1 198 ? -18.008 -5.860 0.082 1.00 80.88 198 LEU A N 1
ATOM 1557 C CA . LEU A 1 198 ? -17.630 -5.240 -1.186 1.00 80.88 198 LEU A CA 1
ATOM 1558 C C . LEU A 1 198 ? -16.255 -5.740 -1.663 1.00 80.88 198 LEU A C 1
ATOM 1560 O O . LEU A 1 198 ? -15.225 -5.481 -1.035 1.00 80.88 198 LEU A O 1
ATOM 1564 N N . ASP A 1 199 ? -16.218 -6.384 -2.828 1.00 84.50 199 ASP A N 1
ATOM 1565 C CA . ASP A 1 199 ? -14.961 -6.765 -3.466 1.00 84.50 199 ASP A CA 1
ATOM 1566 C C . ASP A 1 199 ? -14.261 -5.536 -4.068 1.00 84.50 199 ASP A C 1
ATOM 1568 O O . ASP A 1 199 ? -14.569 -5.071 -5.168 1.00 84.50 199 ASP A O 1
ATOM 1572 N N . MET A 1 200 ? -13.285 -5.001 -3.333 1.00 87.88 200 MET A N 1
ATOM 1573 C CA . MET A 1 200 ? -12.476 -3.871 -3.789 1.00 87.88 200 MET A CA 1
ATOM 1574 C C . MET A 1 200 ? -11.339 -4.270 -4.742 1.00 87.88 200 MET A C 1
ATOM 1576 O O . MET A 1 200 ? -10.687 -3.379 -5.292 1.00 87.88 200 MET A O 1
ATOM 1580 N N . SER A 1 201 ? -11.094 -5.568 -4.979 1.00 86.50 201 SER A N 1
ATOM 1581 C CA . SER A 1 201 ? -9.989 -6.028 -5.835 1.00 86.50 201 SER A CA 1
ATOM 1582 C C . SER A 1 201 ? -10.111 -5.489 -7.263 1.00 86.50 201 SER A C 1
ATOM 1584 O O . SER A 1 201 ? -9.145 -4.963 -7.812 1.00 86.50 201 SER A O 1
ATOM 1586 N N . GLN A 1 202 ? -11.320 -5.508 -7.831 1.00 88.38 202 GLN A N 1
ATOM 1587 C CA . GLN A 1 202 ? -11.594 -4.999 -9.177 1.00 88.38 202 GLN A CA 1
ATOM 1588 C C . GLN A 1 202 ? -11.413 -3.484 -9.277 1.00 88.38 202 GLN A C 1
ATOM 1590 O O . GLN A 1 202 ? -10.918 -2.977 -10.285 1.00 88.38 202 GLN A O 1
ATOM 1595 N N . VAL A 1 203 ? -11.769 -2.748 -8.221 1.00 91.00 203 VAL A N 1
ATOM 1596 C CA . VAL A 1 203 ? -11.620 -1.287 -8.180 1.00 91.00 203 VAL A CA 1
ATOM 1597 C C . VAL A 1 203 ? -10.140 -0.913 -8.143 1.00 91.00 203 VAL A C 1
ATOM 1599 O O . VAL A 1 203 ? -9.678 -0.117 -8.963 1.00 91.00 203 VAL A O 1
ATOM 1602 N N . PHE A 1 204 ? -9.375 -1.538 -7.248 1.00 93.44 204 PHE A N 1
ATOM 1603 C CA . PHE A 1 204 ? -7.933 -1.336 -7.160 1.00 93.44 204 PHE A CA 1
ATOM 1604 C C . PHE A 1 204 ? -7.191 -1.817 -8.418 1.00 93.44 204 PHE A C 1
ATOM 1606 O O . PHE A 1 204 ? -6.270 -1.144 -8.885 1.00 93.44 204 PHE A O 1
ATOM 1613 N N . GLY A 1 205 ? -7.619 -2.929 -9.018 1.00 90.94 205 GLY A N 1
ATOM 1614 C CA . GLY A 1 205 ? -7.091 -3.429 -10.286 1.00 90.94 205 GLY A CA 1
ATOM 1615 C C . GLY A 1 205 ? -7.352 -2.473 -11.449 1.00 90.94 205 GLY A C 1
ATOM 1616 O O . GLY A 1 205 ? -6.432 -2.129 -12.191 1.00 90.94 205 GLY A O 1
ATOM 1617 N N . SER A 1 206 ? -8.582 -1.972 -11.591 1.00 91.38 206 SER A N 1
ATOM 1618 C CA . SER A 1 206 ? -8.934 -0.968 -12.607 1.00 91.38 206 SER A CA 1
ATOM 1619 C C . SER A 1 206 ? -8.070 0.290 -12.481 1.00 91.38 206 SER A C 1
ATOM 1621 O O . SER A 1 206 ? -7.535 0.796 -13.475 1.00 91.38 206 SER A O 1
ATOM 1623 N N . LEU A 1 207 ? -7.849 0.740 -11.244 1.00 91.25 207 LEU A N 1
ATOM 1624 C CA . LEU A 1 207 ? -6.987 1.874 -10.949 1.00 91.25 207 LEU A CA 1
ATOM 1625 C C . LEU A 1 207 ? -5.538 1.600 -11.363 1.00 91.25 207 LEU A C 1
ATOM 1627 O O . LEU A 1 207 ? -4.954 2.403 -12.090 1.00 91.25 207 LEU A O 1
ATOM 1631 N N . LEU A 1 208 ? -4.993 0.43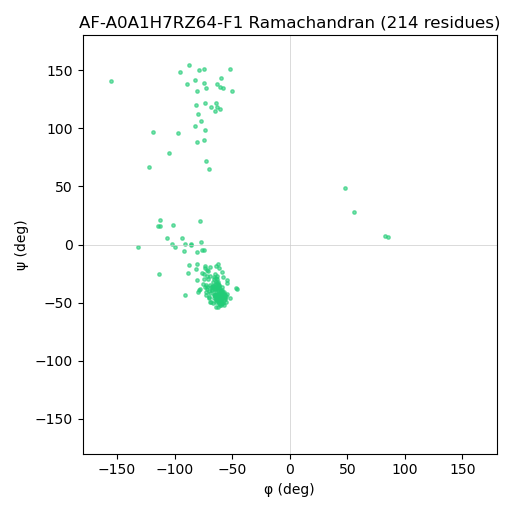4 -10.996 1.00 90.56 208 LEU A N 1
ATOM 1632 C CA . LEU A 1 208 ? -3.655 0.021 -11.412 1.00 90.56 208 LEU A CA 1
ATOM 1633 C C . LEU A 1 208 ? -3.521 -0.006 -12.940 1.00 90.56 208 LEU A C 1
ATOM 1635 O O . LEU A 1 208 ? -2.596 0.584 -13.498 1.00 90.56 208 LEU A O 1
ATOM 1639 N N . ARG A 1 209 ? -4.488 -0.610 -13.638 1.00 90.12 209 ARG A N 1
ATOM 1640 C CA . ARG A 1 209 ? -4.523 -0.671 -15.107 1.00 90.12 209 ARG A CA 1
ATOM 1641 C C . ARG A 1 209 ? -4.488 0.717 -15.743 1.00 90.12 209 ARG A C 1
ATOM 1643 O O . ARG A 1 209 ? -3.811 0.899 -16.753 1.00 90.12 209 ARG A O 1
ATOM 1650 N N . SER A 1 210 ? -5.218 1.679 -15.182 1.00 87.69 210 SER A N 1
ATOM 1651 C CA . SER A 1 210 ? -5.243 3.059 -15.678 1.00 87.69 210 SER A CA 1
ATOM 1652 C C . SER A 1 210 ? -3.854 3.707 -15.624 1.00 87.69 210 SER A C 1
ATOM 1654 O O . SER A 1 210 ? -3.401 4.287 -16.609 1.00 87.69 210 SER A O 1
ATOM 1656 N N . ILE A 1 211 ? -3.122 3.521 -14.523 1.00 84.44 211 ILE A N 1
ATOM 1657 C CA . ILE A 1 211 ? -1.764 4.067 -14.337 1.00 84.44 211 ILE A CA 1
ATOM 1658 C C . ILE A 1 211 ? -0.790 3.477 -15.348 1.00 84.44 211 ILE A C 1
ATOM 1660 O O . ILE A 1 211 ? -0.008 4.202 -15.968 1.00 84.44 211 ILE A O 1
ATOM 1664 N N . LEU A 1 212 ? -0.857 2.154 -15.526 1.00 85.50 212 LEU A N 1
ATOM 1665 C CA . LEU A 1 212 ? 0.010 1.443 -16.458 1.00 85.50 212 LEU A CA 1
ATOM 1666 C C . LEU A 1 212 ? -0.222 1.897 -17.905 1.00 85.50 212 LEU A C 1
ATOM 1668 O O . LEU A 1 212 ? 0.717 1.908 -18.691 1.00 85.50 212 LEU A O 1
ATOM 1672 N N . LYS A 1 213 ? -1.444 2.324 -18.252 1.00 84.69 213 LYS A N 1
ATOM 1673 C CA . LYS A 1 213 ? -1.768 2.884 -19.574 1.00 84.69 213 LYS A CA 1
ATOM 1674 C C . LYS A 1 213 ? -1.271 4.313 -19.783 1.00 84.69 213 LYS A C 1
ATOM 1676 O O . LYS A 1 213 ? -0.962 4.662 -20.909 1.00 84.69 213 LYS A O 1
ATOM 1681 N N . VAL A 1 214 ? -1.243 5.147 -18.742 1.00 71.69 214 VAL A N 1
ATOM 1682 C CA . VAL A 1 214 ? -0.776 6.548 -18.843 1.00 71.69 214 VAL A CA 1
ATOM 1683 C C . VAL A 1 214 ? 0.748 6.633 -18.978 1.00 71.69 214 VAL A C 1
ATOM 1685 O O . VAL A 1 214 ? 1.272 7.647 -19.425 1.00 71.69 214 VAL A O 1
ATOM 1688 N N . SER A 1 215 ? 1.454 5.577 -18.581 1.00 61.22 215 SER A N 1
ATOM 1689 C CA . SER A 1 215 ? 2.916 5.558 -18.505 1.00 61.22 215 SER A CA 1
ATOM 1690 C C . SER A 1 215 ? 3.601 4.827 -19.670 1.00 61.22 215 SER A C 1
ATOM 1692 O O . SER A 1 215 ? 4.829 4.734 -19.663 1.00 61.22 215 SER A O 1
ATOM 1694 N N . ASN A 1 216 ? 2.820 4.305 -20.625 1.00 54.41 216 ASN A N 1
ATOM 1695 C CA . ASN A 1 216 ? 3.269 3.740 -21.905 1.00 54.41 216 ASN A CA 1
ATOM 1696 C C . ASN A 1 216 ? 2.957 4.726 -23.033 1.00 54.41 216 ASN A C 1
ATOM 1698 O O . ASN A 1 216 ? 3.764 4.780 -23.983 1.00 54.41 216 ASN A O 1
#

Organism: NCBI:txid1233